Protein AF-0000000067925456 (afdb_homodimer)

Secondary structure (DSSP, 8-state):
------HHHHHHHHHHHHHHHHHHHTGGG---HHHHHHHHHHHH-TTEEHHHHHHHHT--HHHHHHHHHHHHHTTSEEEEE-SS-TTSEEEEE-GGGHHHHHHHHHHHHHHHHHHTTT--HHHHHHHHHHHHHHHHHHHHHHTS----------/------HHHHHHHHHHHHHHHHHHHHGGG---HHHHHHHHHHHH-TTEEHHHHHHHHT--HHHHHHHHHHHHHTTSEEEEE-SS-TTSEEEEE-GGGHHHHHHHHHHHHHHHHHHTTT--HHHHHHHHHHHHHHHHHHHHHHTS----------

Structure (mmCIF, N/CA/C/O backbone):
data_AF-0000000067925456-model_v1
#
loop_
_entity.id
_entity.type
_entity.pdbx_description
1 polymer 'Regulatory protein MarR'
#
loop_
_atom_site.group_PDB
_atom_site.id
_atom_site.type_symbol
_atom_site.label_atom_id
_atom_site.label_alt_id
_atom_site.label_comp_id
_atom_site.label_asym_id
_atom_site.label_entity_id
_atom_site.label_seq_id
_atom_site.pdbx_PDB_ins_code
_atom_site.Cartn_x
_atom_site.Cartn_y
_atom_site.Cartn_z
_atom_site.occupancy
_atom_site.B_iso_or_equiv
_atom_site.auth_seq_id
_atom_site.auth_comp_id
_atom_site.auth_asym_id
_atom_site.auth_atom_id
_atom_site.pdbx_PDB_model_num
ATOM 1 N N . MET A 1 1 ? -9.648 -15.016 -22.438 1 28.14 1 MET A N 1
ATOM 2 C CA . MET A 1 1 ? -10.227 -14.672 -21.156 1 28.14 1 MET A CA 1
ATOM 3 C C . MET A 1 1 ? -9.758 -13.297 -20.688 1 28.14 1 MET A C 1
ATOM 5 O O . MET A 1 1 ? -8.578 -13.109 -20.391 1 28.14 1 MET A O 1
ATOM 9 N N . SER A 1 2 ? -10.039 -12.258 -21.203 1 35.44 2 SER A N 1
ATOM 10 C CA . SER A 1 2 ? -9.727 -10.836 -21.172 1 35.44 2 SER A CA 1
ATOM 11 C C . SER A 1 2 ? -9.617 -10.32 -19.75 1 35.44 2 SER A C 1
ATOM 13 O O . SER A 1 2 ? -10.633 -10.109 -19.078 1 35.44 2 SER A O 1
ATOM 15 N N . THR A 1 3 ? -8.828 -10.836 -18.891 1 42.88 3 THR A N 1
ATOM 16 C CA . THR A 1 3 ? -8.844 -10.688 -17.438 1 42.88 3 THR A CA 1
ATOM 17 C C . THR A 1 3 ? -8.836 -9.219 -17.047 1 42.88 3 THR A C 1
ATOM 19 O O . THR A 1 3 ? -7.91 -8.477 -17.391 1 42.88 3 THR A O 1
ATOM 22 N N . SER A 1 4 ? -9.992 -8.578 -17.281 1 49.56 4 SER A N 1
ATOM 23 C CA . SER A 1 4 ? -10.25 -7.211 -16.859 1 49.56 4 SER A CA 1
ATOM 24 C C . SER A 1 4 ? -9.336 -6.809 -15.703 1 49.56 4 SER A C 1
ATOM 26 O O . SER A 1 4 ? -9.07 -7.609 -14.805 1 49.56 4 SER A O 1
ATOM 28 N N . PRO A 1 5 ? -8.594 -5.777 -16.047 1 59.31 5 PRO A N 1
ATOM 29 C CA . PRO A 1 5 ? -7.668 -5.406 -14.984 1 59.31 5 PRO A CA 1
ATOM 30 C C . PRO A 1 5 ? -8.312 -5.441 -13.602 1 59.31 5 PRO A C 1
ATOM 32 O O . PRO A 1 5 ? -9.5 -5.113 -13.461 1 59.31 5 PRO A O 1
ATOM 35 N N . ASN A 1 6 ? -7.719 -6.199 -12.766 1 84.88 6 ASN A N 1
ATOM 36 C CA . ASN A 1 6 ? -8.102 -6.391 -11.375 1 84.88 6 ASN A CA 1
ATOM 37 C C . ASN A 1 6 ? -7.969 -5.098 -10.57 1 84.88 6 ASN A C 1
ATOM 39 O O . ASN A 1 6 ? -6.867 -4.566 -10.414 1 84.88 6 ASN A O 1
ATOM 43 N N . ILE A 1 7 ? -9.164 -4.367 -10.422 1 92.81 7 ILE A N 1
ATOM 44 C CA . ILE A 1 7 ? -9.242 -3.084 -9.727 1 92.81 7 ILE A CA 1
ATOM 45 C C . ILE A 1 7 ? -8.305 -3.09 -8.523 1 92.81 7 ILE A C 1
ATOM 47 O O . ILE A 1 7 ? -7.609 -2.102 -8.266 1 92.81 7 ILE A O 1
ATOM 51 N N . SER A 1 8 ? -8.242 -4.219 -7.898 1 92.56 8 SER A N 1
ATOM 52 C CA . SER A 1 8 ? -7.418 -4.285 -6.695 1 92.56 8 SER A CA 1
ATOM 53 C C . SER A 1 8 ? -5.938 -4.152 -7.031 1 92.56 8 SER A C 1
ATOM 55 O O . SER A 1 8 ? -5.18 -3.527 -6.285 1 92.56 8 SER A O 1
ATOM 57 N N . PHE A 1 9 ? -5.531 -4.625 -8.188 1 90.5 9 PHE A N 1
ATOM 58 C CA . PHE A 1 9 ? -4.141 -4.508 -8.625 1 90.5 9 PHE A CA 1
ATOM 59 C C . PHE A 1 9 ? -3.803 -3.062 -8.969 1 90.5 9 PHE A C 1
ATOM 61 O O . PHE A 1 9 ? -2.764 -2.545 -8.555 1 90.5 9 PHE A O 1
ATOM 68 N N . VAL A 1 10 ? -4.68 -2.457 -9.711 1 94.62 10 VAL A N 1
ATOM 69 C CA . VAL A 1 10 ? -4.43 -1.076 -10.117 1 94.62 10 VAL A CA 1
ATOM 70 C C . VAL A 1 10 ? -4.449 -0.168 -8.891 1 94.62 10 VAL A C 1
ATOM 72 O O . VAL A 1 10 ? -3.652 0.769 -8.789 1 94.62 10 VAL A O 1
ATOM 75 N N . LEU A 1 11 ? -5.332 -0.426 -7.98 1 96.31 11 LEU A N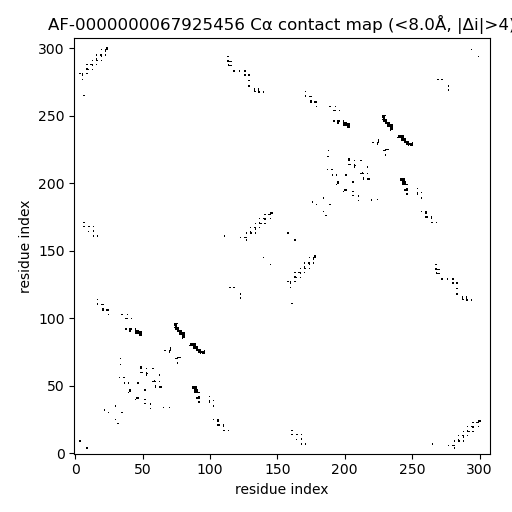 1
ATOM 76 C CA . LEU A 1 11 ? -5.414 0.329 -6.734 1 96.31 11 LEU A CA 1
ATOM 77 C C . LEU A 1 11 ? -4.109 0.231 -5.953 1 96.31 11 LEU A C 1
ATOM 79 O O . LEU A 1 11 ? -3.598 1.24 -5.461 1 96.31 11 LEU A O 1
ATOM 83 N N . HIS A 1 12 ? -3.523 -0.938 -5.891 1 94.12 12 HIS A N 1
ATOM 84 C CA . HIS A 1 12 ? -2.244 -1.138 -5.219 1 94.12 12 HIS A CA 1
ATOM 85 C C . HIS A 1 12 ? -1.123 -0.395 -5.938 1 94.12 12 HIS A C 1
ATOM 87 O O . HIS A 1 12 ? -0.261 0.209 -5.297 1 94.12 12 HIS A O 1
ATOM 93 N N . ASP A 1 13 ? -1.139 -0.46 -7.238 1 94.88 13 ASP A N 1
ATOM 94 C CA . ASP A 1 13 ? -0.137 0.254 -8.023 1 94.88 13 ASP A CA 1
ATOM 95 C C . ASP A 1 13 ? -0.208 1.758 -7.77 1 94.88 13 ASP A C 1
ATOM 97 O O . ASP A 1 13 ? 0.823 2.414 -7.605 1 94.88 13 ASP A O 1
ATOM 101 N N . VAL A 1 14 ? -1.444 2.27 -7.754 1 97.25 14 VAL A N 1
ATOM 102 C CA . VAL A 1 14 ? -1.647 3.701 -7.555 1 97.25 14 VAL A CA 1
ATOM 103 C C . VAL A 1 14 ? -1.173 4.102 -6.16 1 97.25 14 VAL A C 1
ATOM 105 O O . VAL A 1 14 ? -0.469 5.102 -6.004 1 97.25 14 VAL A O 1
ATOM 108 N N . ALA A 1 15 ? -1.506 3.318 -5.16 1 96.12 15 ALA A N 1
ATOM 109 C CA . ALA A 1 15 ? -1.05 3.602 -3.803 1 96.12 15 ALA A CA 1
ATOM 110 C C . ALA A 1 15 ? 0.474 3.604 -3.725 1 96.12 15 ALA A C 1
ATOM 112 O O . ALA A 1 15 ? 1.069 4.492 -3.113 1 96.12 15 ALA A O 1
ATOM 113 N N . ARG A 1 16 ? 1.121 2.654 -4.336 1 94.12 16 ARG A N 1
ATOM 114 C CA . ARG A 1 16 ? 2.576 2.545 -4.375 1 94.12 16 ARG A CA 1
ATOM 115 C C . ARG A 1 16 ? 3.197 3.748 -5.078 1 94.12 16 ARG A C 1
ATOM 117 O O . ARG A 1 16 ? 4.156 4.34 -4.578 1 94.12 16 ARG A O 1
ATOM 124 N N . LEU A 1 17 ? 2.65 4.113 -6.211 1 96.62 17 LEU A N 1
ATOM 125 C CA . LEU A 1 17 ? 3.207 5.195 -7.016 1 96.62 17 LEU A CA 1
ATOM 126 C C . LEU A 1 17 ? 3.021 6.539 -6.32 1 96.62 17 LEU A C 1
ATOM 128 O O . LEU A 1 17 ? 3.867 7.43 -6.445 1 96.62 17 LEU A O 1
ATOM 132 N N . LEU A 1 18 ? 1.865 6.715 -5.602 1 96.12 18 LEU A N 1
ATOM 133 C CA . LEU A 1 18 ? 1.676 7.914 -4.789 1 96.12 18 LEU A CA 1
ATOM 134 C C . LEU A 1 18 ? 2.773 8.031 -3.736 1 96.12 18 LEU A C 1
ATOM 136 O O . LEU A 1 18 ? 3.359 9.102 -3.564 1 96.12 18 LEU A O 1
ATOM 140 N N . ARG A 1 19 ? 3.098 6.977 -3.088 1 93.5 19 ARG A N 1
ATOM 141 C CA . ARG A 1 19 ? 4.152 6.969 -2.08 1 93.5 19 ARG A CA 1
ATOM 142 C C . ARG A 1 19 ? 5.512 7.254 -2.707 1 93.5 19 ARG A C 1
ATOM 144 O O . ARG A 1 19 ? 6.293 8.055 -2.18 1 93.5 19 ARG A O 1
ATOM 151 N N . LYS A 1 20 ? 5.754 6.613 -3.797 1 94.44 20 LYS A N 1
ATOM 152 C CA . LYS A 1 20 ? 7.023 6.809 -4.492 1 94.44 20 LYS A CA 1
ATOM 153 C C . LYS A 1 20 ? 7.227 8.273 -4.867 1 94.44 20 LYS A C 1
ATOM 155 O O . LYS A 1 20 ? 8.297 8.844 -4.625 1 94.44 20 LYS A O 1
ATOM 160 N N . ARG A 1 21 ? 6.211 8.844 -5.449 1 95.69 21 ARG A N 1
ATOM 161 C CA . ARG A 1 21 ? 6.32 10.227 -5.883 1 95.69 21 ARG A CA 1
ATOM 162 C C . ARG A 1 21 ? 6.48 11.164 -4.688 1 95.69 21 ARG A C 1
ATOM 164 O O . ARG A 1 21 ? 7.273 12.109 -4.734 1 95.69 21 ARG A O 1
ATOM 171 N N . PHE A 1 22 ? 5.758 10.922 -3.672 1 94 22 PHE A N 1
ATOM 172 C CA . PHE A 1 22 ? 5.906 11.68 -2.436 1 94 22 PHE A CA 1
ATOM 173 C C . PHE A 1 22 ? 7.332 11.586 -1.909 1 94 22 PHE A C 1
ATOM 175 O O . PHE A 1 22 ? 7.922 12.586 -1.507 1 94 22 PHE A O 1
ATOM 182 N N . GLU A 1 23 ? 7.855 10.445 -1.934 1 92.56 23 GLU A N 1
ATOM 183 C CA . GLU A 1 23 ? 9.219 10.227 -1.458 1 92.56 23 GLU A CA 1
ATOM 184 C C . GLU A 1 23 ? 10.227 10.984 -2.311 1 92.56 23 GLU A C 1
ATOM 186 O O . GLU A 1 23 ? 11.188 11.555 -1.786 1 92.56 23 GLU A O 1
ATOM 191 N N . GLN A 1 24 ? 10.008 10.953 -3.562 1 94.69 24 GLN A N 1
ATOM 192 C CA . GLN A 1 24 ? 10.883 11.711 -4.461 1 94.69 24 GLN A CA 1
ATOM 193 C C . GLN A 1 24 ? 10.891 13.188 -4.105 1 94.69 24 GLN A C 1
ATOM 195 O O . GLN A 1 24 ? 11.938 13.844 -4.156 1 94.69 24 GLN A O 1
ATOM 200 N N . ARG A 1 25 ? 9.742 13.688 -3.688 1 94 25 ARG A N 1
ATOM 201 C CA . ARG A 1 25 ? 9.617 15.102 -3.359 1 94 25 ARG A CA 1
ATOM 202 C C . ARG A 1 25 ? 10.195 15.398 -1.982 1 94 25 ARG A C 1
ATOM 204 O O . ARG A 1 25 ? 10.617 16.531 -1.71 1 94 25 ARG A O 1
ATOM 211 N N . SER A 1 26 ? 10.273 14.398 -1.169 1 94 26 SER A N 1
ATOM 212 C CA . SER A 1 26 ? 10.609 14.625 0.232 1 94 26 SER A CA 1
ATOM 213 C C . SER A 1 26 ? 12.031 14.18 0.539 1 94 26 SER A C 1
ATOM 215 O O . SER A 1 26 ? 12.438 14.125 1.703 1 94 26 SER A O 1
ATOM 217 N N . ARG A 1 27 ? 12.75 13.883 -0.479 1 91 27 ARG A N 1
ATOM 218 C CA . ARG A 1 27 ? 14.078 13.305 -0.317 1 91 27 ARG A CA 1
ATOM 219 C C . ARG A 1 27 ? 15 14.258 0.435 1 91 27 ARG A C 1
ATOM 221 O O . ARG A 1 27 ? 15.836 13.82 1.229 1 91 27 ARG A O 1
ATOM 228 N N . ALA A 1 28 ? 14.852 15.484 0.287 1 89.69 28 ALA A N 1
ATOM 229 C CA . ALA A 1 28 ? 15.75 16.5 0.834 1 89.69 28 ALA A CA 1
ATOM 230 C C . ALA A 1 28 ? 15.641 16.562 2.355 1 89.69 28 ALA A C 1
ATOM 232 O O . ALA A 1 28 ? 16.531 17.094 3.023 1 89.69 28 ALA A O 1
ATOM 233 N N . PHE A 1 29 ? 14.672 15.906 2.943 1 91.38 29 PHE A N 1
ATOM 234 C CA . PHE A 1 29 ? 14.422 16.094 4.367 1 91.38 29 PHE A CA 1
ATOM 235 C C . PHE A 1 29 ? 14.992 14.922 5.172 1 91.38 29 PHE A C 1
ATOM 237 O O . PHE A 1 29 ? 14.984 14.945 6.402 1 91.38 29 PHE A O 1
ATOM 244 N N . GLY A 1 30 ? 15.398 13.836 4.57 1 89.94 30 GLY A N 1
ATOM 245 C CA . GLY A 1 30 ? 16.203 12.797 5.188 1 89.94 30 GLY A CA 1
ATOM 246 C C . GLY A 1 30 ? 15.383 11.836 6.031 1 89.94 30 GLY A C 1
ATOM 247 O O . GLY A 1 30 ? 15.945 11 6.746 1 89.94 30 GLY A O 1
ATOM 248 N N . LEU A 1 31 ? 14.07 11.961 6.098 1 93.06 31 LEU A N 1
ATOM 249 C CA . LEU A 1 31 ? 13.227 11.031 6.832 1 93.06 31 LEU A CA 1
ATOM 250 C C . LEU A 1 31 ? 12.93 9.789 5.992 1 93.06 31 LEU A C 1
ATOM 252 O O . LEU A 1 31 ? 12.742 9.891 4.777 1 93.06 31 LEU A O 1
ATOM 256 N N . THR A 1 32 ? 12.875 8.672 6.625 1 90.75 32 THR A N 1
ATOM 257 C CA . THR A 1 32 ? 12.523 7.426 5.953 1 90.75 32 THR A CA 1
ATOM 258 C C . THR A 1 32 ? 11.023 7.375 5.664 1 90.75 32 THR A C 1
ATOM 260 O O . THR A 1 32 ? 10.258 8.188 6.18 1 90.75 32 THR A O 1
ATOM 263 N N . ARG A 1 33 ? 10.664 6.418 4.848 1 90.38 33 ARG A N 1
ATOM 264 C CA . ARG A 1 33 ? 9.25 6.199 4.559 1 90.38 33 ARG A CA 1
ATOM 265 C C . ARG A 1 33 ? 8.461 5.953 5.836 1 90.38 33 ARG A C 1
ATOM 267 O O . ARG A 1 33 ? 7.387 6.523 6.031 1 90.38 33 ARG A O 1
ATOM 274 N N . ALA A 1 34 ? 8.992 5.121 6.664 1 92.75 34 ALA A N 1
ATOM 275 C CA . ALA A 1 34 ? 8.305 4.773 7.902 1 92.75 34 ALA A CA 1
ATOM 276 C C . ALA A 1 34 ? 8.148 5.992 8.805 1 92.75 34 ALA A C 1
ATOM 278 O O . ALA A 1 34 ? 7.117 6.156 9.461 1 92.75 34 ALA A O 1
ATOM 279 N N . GLN A 1 35 ? 9.133 6.832 8.82 1 94.38 35 GLN A N 1
ATOM 280 C CA . GLN A 1 35 ? 9.055 8.047 9.625 1 94.38 35 GLN A CA 1
ATOM 281 C C . GLN A 1 35 ? 7.98 8.992 9.102 1 94.38 35 GLN A C 1
ATOM 283 O O . GLN A 1 35 ? 7.215 9.562 9.875 1 94.38 35 GLN A O 1
ATOM 288 N N . TRP A 1 36 ? 7.945 9.109 7.824 1 94.31 36 TRP A N 1
ATOM 289 C CA . TRP A 1 36 ? 6.895 9.914 7.215 1 94.31 36 TRP A CA 1
ATOM 290 C C . TRP A 1 36 ? 5.516 9.336 7.516 1 94.31 36 TRP A C 1
ATOM 292 O O . TRP A 1 36 ? 4.559 10.07 7.758 1 94.31 36 TRP A O 1
ATOM 302 N N . GLN A 1 37 ? 5.406 8.055 7.488 1 94.19 37 GLN A N 1
ATOM 303 C CA . GLN A 1 37 ? 4.137 7.406 7.793 1 94.19 37 GLN A CA 1
ATOM 304 C C . GLN A 1 37 ? 3.705 7.688 9.227 1 94.19 37 GLN A C 1
ATOM 306 O O . GLN A 1 37 ? 2.539 7.992 9.484 1 94.19 37 GLN A O 1
ATOM 311 N N . VAL A 1 38 ? 4.609 7.617 10.133 1 95.69 38 VAL A N 1
ATOM 312 C CA . VAL A 1 38 ? 4.312 7.914 11.531 1 95.69 38 VAL A CA 1
ATOM 313 C C . VAL A 1 38 ? 3.785 9.344 11.656 1 95.69 38 VAL A C 1
ATOM 315 O O . VAL A 1 38 ? 2.74 9.57 12.266 1 95.69 38 VAL A O 1
ATOM 318 N N . LEU A 1 39 ? 4.488 10.289 11.055 1 95.44 39 LEU A N 1
ATOM 319 C CA . LEU A 1 39 ? 4.078 11.688 11.109 1 95.44 39 LEU A CA 1
ATOM 320 C C . LEU A 1 39 ? 2.699 11.875 10.492 1 95.44 39 LEU A C 1
ATOM 322 O O . LEU A 1 39 ? 1.874 12.633 11.016 1 95.44 39 LEU A O 1
ATOM 326 N N . SER A 1 40 ? 2.516 11.18 9.438 1 93.88 40 SER A N 1
ATOM 327 C CA . SER A 1 40 ? 1.243 11.289 8.734 1 93.88 40 SER A CA 1
ATOM 328 C C . SER A 1 40 ? 0.087 10.805 9.602 1 93.88 40 SER A C 1
ATOM 330 O O . SER A 1 40 ? -0.931 11.492 9.727 1 93.88 40 SER A O 1
ATOM 332 N N . TYR A 1 41 ? 0.255 9.695 10.211 1 93.81 41 TYR A N 1
ATOM 333 C CA . TYR A 1 41 ? -0.804 9.148 11.047 1 93.81 41 TYR A CA 1
ATOM 334 C C . TYR A 1 41 ? -1.013 10 12.297 1 93.81 41 TYR A C 1
ATOM 336 O O . TYR A 1 41 ? -2.15 10.305 12.664 1 93.81 41 TYR A O 1
ATOM 344 N N . LEU A 1 42 ? 0.029 10.484 12.875 1 95 42 LEU A N 1
ATOM 345 C CA . LEU A 1 42 ? -0.08 11.281 14.094 1 95 42 LEU A CA 1
ATOM 346 C C . LEU A 1 42 ? -0.688 12.648 13.797 1 95 42 LEU A C 1
ATOM 348 O O . LEU A 1 42 ? -1.378 13.219 14.641 1 95 42 LEU A O 1
ATOM 352 N N . SER A 1 43 ? -0.37 13.164 12.617 1 93.56 43 SER A N 1
ATOM 353 C CA . SER A 1 43 ? -0.921 14.461 12.242 1 93.56 43 SER A CA 1
ATOM 354 C C . SER A 1 43 ? -2.441 14.414 12.148 1 93.56 43 SER A C 1
ATOM 356 O O . SER A 1 43 ? -3.113 15.438 12.266 1 93.56 43 SER A O 1
ATOM 358 N N . ARG A 1 44 ? -2.998 13.25 11.969 1 88.94 44 A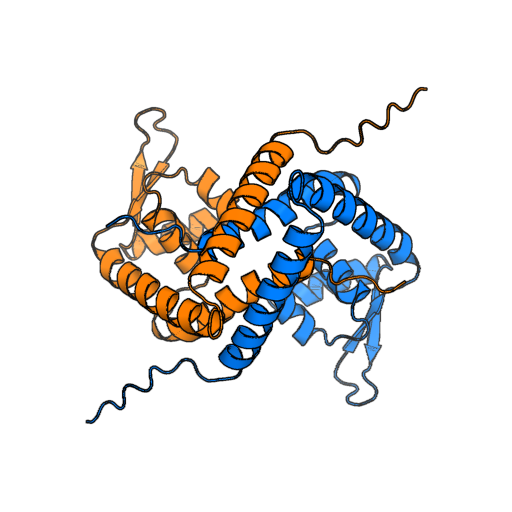RG A N 1
ATOM 359 C CA . ARG A 1 44 ? -4.441 13.07 11.82 1 88.94 44 ARG A CA 1
ATOM 360 C C . ARG A 1 44 ? -5.07 12.602 13.12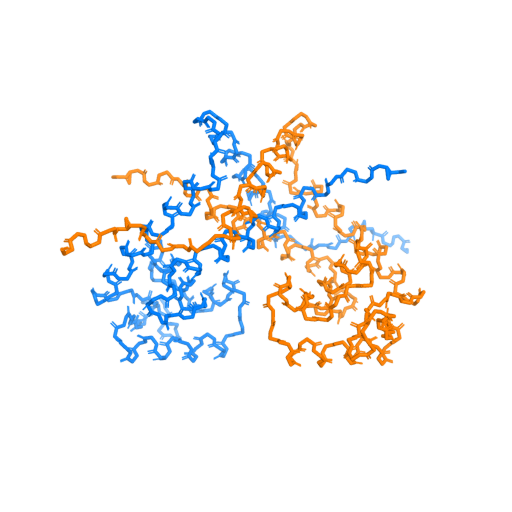5 1 88.94 44 ARG A C 1
ATOM 362 O O . ARG A 1 44 ? -6.238 12.891 13.398 1 88.94 44 ARG A O 1
ATOM 369 N N . GLN A 1 45 ? -4.285 11.812 13.812 1 90.25 45 GLN A N 1
ATOM 370 C CA . GLN A 1 45 ? -4.809 11.242 15.047 1 90.25 45 GLN A CA 1
ATOM 371 C C . GLN A 1 45 ? -3.715 11.133 16.109 1 90.25 45 GLN A C 1
ATOM 373 O O . GLN A 1 45 ? -3.057 10.102 16.234 1 90.25 45 GLN A O 1
ATOM 378 N N . GLU A 1 46 ? -3.666 12.156 16.969 1 92.5 46 GLU A N 1
ATOM 379 C CA . GLU A 1 46 ? -2.732 12.102 18.094 1 92.5 46 GLU A CA 1
ATOM 380 C C . GLU A 1 46 ? -3.281 11.227 19.219 1 92.5 46 GLU A C 1
ATOM 382 O O . GLU A 1 46 ? -4.492 10.992 19.297 1 92.5 46 GLU A O 1
ATOM 387 N N . GLY A 1 47 ? -2.35 10.766 20 1 94.62 47 GLY A N 1
ATOM 388 C CA . GLY A 1 47 ? -2.762 9.945 21.125 1 94.62 47 GLY A CA 1
ATOM 389 C C . GLY A 1 47 ? -3.07 8.508 20.734 1 94.62 47 GLY A C 1
ATOM 390 O O . GLY A 1 47 ? -3.791 7.809 21.453 1 94.62 47 GLY A O 1
ATOM 391 N N . ILE A 1 48 ? -2.594 8.102 19.656 1 94.06 48 ILE A N 1
ATOM 392 C CA . ILE A 1 48 ? -2.785 6.723 19.203 1 94.06 48 ILE A CA 1
ATOM 393 C C . ILE A 1 48 ? -1.881 5.789 20 1 94.06 48 ILE A C 1
ATOM 395 O O . ILE A 1 48 ? -0.741 6.137 20.312 1 94.06 48 ILE A O 1
ATOM 399 N N . HIS A 1 49 ? -2.398 4.555 20.203 1 93.94 49 HIS A N 1
ATOM 400 C CA . HIS A 1 49 ? -1.592 3.518 20.844 1 93.94 49 HIS A CA 1
ATOM 401 C C . HIS A 1 49 ? -0.479 3.039 19.922 1 93.94 49 HIS A C 1
ATOM 403 O O . HIS A 1 49 ? -0.699 2.855 18.719 1 93.94 49 HIS A O 1
ATOM 409 N N . GLN A 1 50 ? 0.67 2.822 20.578 1 92.12 50 GLN A N 1
ATOM 410 C CA . GLN A 1 50 ? 1.814 2.363 19.797 1 92.12 50 GLN A CA 1
ATOM 411 C C . GLN A 1 50 ? 1.48 1.09 19.031 1 92.12 50 GLN A C 1
ATOM 413 O O . GLN A 1 50 ? 1.843 0.952 17.859 1 92.12 50 GLN A O 1
ATOM 418 N N . ASN A 1 51 ? 0.755 0.217 19.656 1 91.44 51 ASN A N 1
ATOM 419 C CA . ASN A 1 51 ? 0.415 -1.047 19.016 1 91.44 51 ASN A CA 1
ATOM 420 C C . ASN A 1 51 ? -0.516 -0.837 17.828 1 91.44 51 ASN A C 1
ATOM 422 O O . ASN A 1 51 ? -0.351 -1.474 16.781 1 91.44 51 ASN A O 1
ATOM 426 N N . LYS A 1 52 ? -1.438 -0.051 17.984 1 93 52 LYS A N 1
ATOM 427 C CA . LYS A 1 52 ? -2.354 0.269 16.891 1 93 52 LYS A CA 1
ATOM 428 C C . LYS A 1 52 ? -1.619 0.939 15.742 1 93 52 LYS A C 1
ATOM 430 O O . LYS A 1 52 ? -1.907 0.665 14.57 1 93 52 LYS A O 1
ATOM 435 N N . LEU A 1 53 ? -0.671 1.778 16.078 1 94.56 53 LEU A N 1
ATOM 436 C CA . LEU A 1 53 ? 0.126 2.457 15.062 1 94.56 53 LEU A CA 1
ATOM 437 C C . LEU A 1 53 ? 0.952 1.457 14.258 1 94.56 53 LEU A C 1
ATOM 439 O O . LEU A 1 53 ? 1.055 1.571 13.039 1 94.56 53 LEU A O 1
ATOM 443 N N . ALA A 1 54 ? 1.509 0.456 14.898 1 93.94 54 ALA A N 1
ATOM 444 C CA . ALA A 1 54 ? 2.277 -0.585 14.219 1 93.94 54 ALA A CA 1
ATOM 445 C C . ALA A 1 54 ? 1.421 -1.319 13.195 1 93.94 54 ALA A C 1
ATOM 447 O O . ALA A 1 54 ? 1.862 -1.565 12.07 1 93.94 54 ALA A O 1
ATOM 448 N N . ASP A 1 55 ? 0.157 -1.572 13.547 1 89.75 55 ASP A N 1
ATOM 449 C CA . ASP A 1 55 ? -0.784 -2.244 12.656 1 89.75 55 ASP A CA 1
ATOM 450 C C . ASP A 1 55 ? -1.113 -1.372 11.445 1 89.75 55 ASP A C 1
ATOM 452 O O . ASP A 1 55 ? -1.162 -1.862 10.312 1 89.75 55 ASP A O 1
ATOM 456 N N . LEU A 1 56 ? -1.261 -0.158 11.68 1 91 56 LEU A N 1
ATOM 457 C CA . LEU A 1 56 ? -1.681 0.774 10.633 1 91 56 LEU A CA 1
ATOM 458 C C . LEU A 1 56 ? -0.565 0.992 9.617 1 91 56 LEU A C 1
ATOM 460 O O . LEU A 1 56 ? -0.827 1.116 8.422 1 91 56 LEU A O 1
ATOM 464 N N . ILE A 1 57 ? 0.659 0.993 10.102 1 91.25 57 ILE A N 1
ATOM 465 C CA . ILE A 1 57 ? 1.746 1.27 9.172 1 91.25 57 ILE A CA 1
ATOM 466 C C . ILE A 1 57 ? 2.395 -0.041 8.734 1 91.25 57 ILE A C 1
ATOM 468 O O . ILE A 1 57 ? 3.381 -0.035 7.992 1 91.25 57 ILE A O 1
ATOM 472 N N . GLU A 1 58 ? 1.845 -1.162 9.195 1 87.94 58 GLU A N 1
ATOM 473 C CA . GLU A 1 58 ? 2.178 -2.518 8.766 1 87.94 58 GLU A CA 1
ATOM 474 C C . GLU A 1 58 ? 3.658 -2.816 8.977 1 87.94 58 GLU A C 1
ATOM 476 O O . GLU A 1 58 ? 4.34 -3.283 8.07 1 87.94 58 GLU A O 1
ATOM 481 N N . ILE A 1 59 ? 4.152 -2.623 10.219 1 88.69 59 ILE A N 1
ATOM 482 C CA . ILE A 1 59 ? 5.504 -3.002 10.617 1 88.69 59 ILE A CA 1
ATOM 483 C C . ILE A 1 59 ? 5.465 -3.725 11.961 1 88.69 59 ILE A C 1
ATOM 485 O O . ILE A 1 59 ? 4.461 -3.668 12.672 1 88.69 59 ILE A O 1
ATOM 489 N N . MET A 1 60 ? 6.5 -4.465 12.266 1 89.69 60 MET A N 1
ATOM 490 C CA . MET A 1 60 ? 6.578 -5.191 13.531 1 89.69 60 MET A CA 1
ATOM 491 C C . MET A 1 60 ? 6.668 -4.223 14.703 1 89.69 60 MET 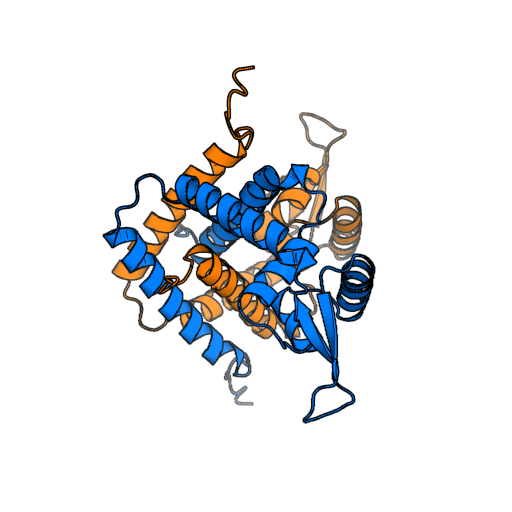A C 1
ATOM 493 O O . MET A 1 60 ? 7.352 -3.199 14.617 1 89.69 60 MET A O 1
ATOM 497 N N . PRO A 1 61 ? 6.062 -4.555 15.844 1 93.5 61 PRO A N 1
ATOM 498 C CA . PRO A 1 61 ? 6.066 -3.67 17.016 1 93.5 61 PRO A CA 1
ATOM 499 C C . PRO A 1 61 ? 7.477 -3.303 17.469 1 93.5 61 PRO A C 1
ATOM 501 O O . PRO A 1 61 ? 7.742 -2.145 17.797 1 93.5 61 PRO A O 1
ATOM 504 N N . ILE A 1 62 ? 8.352 -4.23 17.391 1 94.12 62 ILE A N 1
ATOM 505 C CA . ILE A 1 62 ? 9.711 -3.986 17.859 1 94.12 62 ILE A CA 1
ATOM 506 C C . ILE A 1 62 ? 10.391 -2.965 16.953 1 94.12 62 ILE A C 1
ATOM 508 O O . ILE A 1 62 ? 11.141 -2.105 17.422 1 94.12 62 ILE A O 1
ATOM 512 N N . THR A 1 63 ? 10.133 -3.076 15.68 1 93.12 63 THR A N 1
ATOM 513 C CA . THR A 1 63 ? 10.68 -2.143 14.703 1 93.12 63 THR A CA 1
ATOM 514 C C . THR A 1 63 ? 10.102 -0.744 14.914 1 93.12 63 THR A C 1
ATOM 516 O O . THR A 1 63 ? 10.836 0.248 14.859 1 93.12 63 THR A O 1
ATOM 519 N N . LEU A 1 64 ? 8.828 -0.718 15.148 1 95.62 64 LEU A N 1
ATOM 520 C CA . LEU A 1 64 ? 8.188 0.569 15.406 1 95.62 64 LEU A CA 1
ATOM 521 C C . LEU A 1 64 ? 8.758 1.221 16.656 1 95.62 64 LEU A C 1
ATOM 523 O O . LEU A 1 64 ? 8.992 2.432 16.688 1 95.62 64 LEU A O 1
ATOM 527 N N . ALA A 1 65 ? 8.93 0.442 17.672 1 96.12 65 ALA A N 1
ATOM 528 C CA . ALA A 1 65 ? 9.461 0.974 18.922 1 96.12 65 ALA A CA 1
ATOM 529 C C . ALA A 1 65 ? 10.805 1.66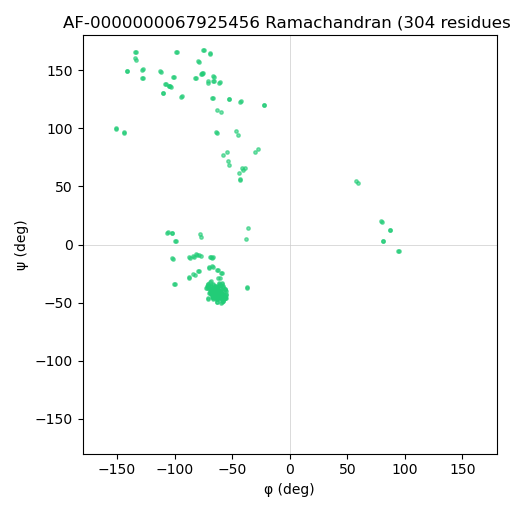4 18.703 1 96.12 65 ALA A C 1
ATOM 531 O O . ALA A 1 65 ? 11.031 2.773 19.188 1 96.12 65 ALA A O 1
ATOM 532 N N . ARG A 1 66 ? 11.648 1.021 17.953 1 96.56 66 ARG A N 1
ATOM 533 C CA . ARG A 1 66 ? 12.953 1.591 17.641 1 96.56 66 ARG A CA 1
ATOM 534 C C . ARG A 1 66 ? 12.82 2.879 16.844 1 96.56 66 ARG A C 1
ATOM 536 O O . ARG A 1 66 ? 13.547 3.844 17.078 1 96.56 66 ARG A O 1
ATOM 543 N N . LEU A 1 67 ? 11.938 2.848 15.969 1 96.81 67 LEU A N 1
ATOM 544 C CA . LEU A 1 67 ? 11.664 4.02 15.148 1 96.81 67 LEU A CA 1
ATOM 545 C C . LEU A 1 67 ? 11.172 5.18 16 1 96.81 67 LEU A C 1
ATOM 547 O O . LEU A 1 67 ? 11.633 6.312 15.852 1 96.81 67 LEU A O 1
ATOM 551 N N . LEU A 1 68 ? 10.289 4.887 16.875 1 97.44 68 LEU A N 1
ATOM 552 C CA . LEU A 1 68 ? 9.742 5.906 17.766 1 97.44 68 LEU A CA 1
ATOM 553 C C . LEU A 1 68 ? 10.805 6.43 18.719 1 97.44 68 LEU A C 1
ATOM 555 O O . LEU A 1 68 ? 10.828 7.617 19.031 1 97.44 68 LEU A O 1
ATOM 559 N N . ASP A 1 69 ? 11.656 5.527 19.172 1 97.81 69 ASP A N 1
ATOM 560 C CA . ASP A 1 69 ? 12.773 5.949 20 1 97.81 69 ASP A CA 1
ATOM 561 C C . ASP A 1 69 ? 13.617 7.012 19.297 1 97.81 69 ASP A C 1
ATOM 563 O O . ASP A 1 69 ? 13.938 8.047 19.891 1 97.81 69 ASP A O 1
ATOM 567 N N . LYS A 1 70 ? 13.898 6.758 18.094 1 97.5 70 LYS A N 1
ATOM 568 C CA . LYS A 1 70 ? 14.711 7.684 17.312 1 97.5 70 LYS A CA 1
ATOM 569 C C . LYS A 1 70 ? 13.992 9.016 17.109 1 97.5 70 LYS A C 1
ATOM 571 O O . LYS A 1 70 ? 14.594 10.078 17.234 1 97.5 70 LYS A O 1
ATOM 576 N N . MET A 1 71 ? 12.727 8.969 16.844 1 97.44 71 MET A N 1
ATOM 577 C CA . MET A 1 71 ? 11.945 10.172 16.594 1 97.44 71 MET A CA 1
ATOM 578 C C . MET A 1 71 ? 11.75 10.977 17.875 1 97.44 71 MET A C 1
ATOM 580 O O . MET A 1 71 ? 11.695 12.211 17.828 1 97.44 71 MET A O 1
ATOM 584 N N . GLU A 1 72 ? 11.609 10.281 18.938 1 97.81 72 GLU A N 1
ATOM 585 C CA . GLU A 1 72 ? 11.516 10.938 20.234 1 97.81 72 GLU A CA 1
ATOM 586 C C . GLU A 1 72 ? 12.836 11.617 20.609 1 97.81 72 GLU A C 1
ATOM 588 O O . GLU A 1 72 ? 12.844 12.758 21.078 1 97.81 72 GLU A O 1
ATOM 593 N N . ALA A 1 73 ? 13.906 10.898 20.406 1 97.62 73 ALA A N 1
ATOM 594 C CA . ALA A 1 73 ? 15.234 11.461 20.656 1 97.62 73 ALA A CA 1
ATOM 595 C C . ALA A 1 73 ? 15.469 12.703 19.797 1 97.62 73 ALA A C 1
ATOM 597 O O . ALA A 1 73 ? 16.125 13.656 20.234 1 97.62 73 ALA A O 1
ATOM 598 N N . GLY A 1 74 ? 14.906 12.703 18.625 1 96.12 74 GLY A N 1
ATOM 599 C CA . GLY A 1 74 ? 15.016 13.836 17.734 1 96.12 74 GLY A CA 1
ATOM 600 C C . GLY A 1 74 ? 14.078 14.977 18.094 1 96.12 74 GLY A C 1
ATOM 601 O O . GLY A 1 74 ? 14.156 16.062 17.5 1 96.12 74 GLY A O 1
ATOM 602 N N . GLY A 1 75 ? 13.188 14.688 19.031 1 97.25 75 GLY A N 1
ATOM 603 C CA . GLY A 1 75 ? 12.305 15.719 19.547 1 97.25 75 GLY A CA 1
ATOM 604 C C . GLY A 1 75 ? 11.039 15.891 18.734 1 97.25 75 GLY A C 1
ATOM 605 O O . GLY A 1 75 ? 10.328 16.891 18.875 1 97.25 75 GLY A O 1
ATOM 606 N N . PHE A 1 76 ? 10.688 15 17.828 1 97.25 76 PHE A N 1
ATOM 607 C CA . PHE A 1 76 ? 9.547 15.141 16.938 1 97.25 76 PHE A CA 1
ATOM 608 C C . PHE A 1 76 ? 8.273 14.609 17.578 1 97.25 76 PHE A C 1
ATOM 610 O O . PHE A 1 76 ? 7.172 15.039 17.25 1 97.25 76 PHE A O 1
ATOM 617 N N . ILE A 1 77 ? 8.453 13.641 18.484 1 98.12 77 ILE A N 1
ATOM 618 C CA . ILE A 1 77 ? 7.293 13.047 19.141 1 98.12 77 ILE A CA 1
ATOM 619 C C . ILE A 1 77 ? 7.555 12.93 20.641 1 98.12 77 ILE A C 1
ATOM 621 O O . ILE A 1 77 ? 8.688 13.094 21.094 1 98.12 77 ILE A O 1
ATOM 625 N N . GLU A 1 78 ? 6.543 12.703 21.375 1 97.88 78 GLU A N 1
ATOM 626 C CA . GLU A 1 78 ? 6.613 12.391 22.797 1 97.88 78 GLU A CA 1
ATOM 627 C C . GLU A 1 78 ? 5.594 11.328 23.188 1 97.88 78 GLU A C 1
ATOM 629 O O . GLU A 1 78 ? 4.547 11.195 22.547 1 97.88 78 GLU A O 1
ATOM 634 N N . ARG A 1 79 ? 5.988 10.562 24.188 1 96.5 79 ARG A N 1
ATOM 635 C CA . ARG A 1 79 ? 5.094 9.531 24.719 1 96.5 79 ARG A CA 1
ATOM 636 C C . ARG A 1 79 ? 4.496 9.969 26.062 1 96.5 79 ARG A C 1
ATOM 638 O O . ARG A 1 79 ? 5.184 10.562 26.891 1 96.5 79 ARG A O 1
ATOM 645 N N . ARG A 1 80 ? 3.223 9.703 26.156 1 96 80 ARG A N 1
ATOM 646 C CA . ARG A 1 80 ? 2.52 9.953 27.406 1 96 80 ARG A CA 1
ATOM 647 C C . ARG A 1 80 ? 1.756 8.711 27.859 1 96 80 ARG A C 1
ATOM 649 O O . ARG A 1 80 ? 1.193 7.984 27.031 1 96 80 ARG A O 1
ATOM 656 N N . PRO A 1 81 ? 1.721 8.477 29.203 1 93.62 81 PRO A N 1
ATOM 657 C CA . PRO A 1 81 ? 0.932 7.332 29.672 1 93.62 81 PRO A CA 1
ATOM 658 C C . PRO A 1 81 ? -0.565 7.512 29.422 1 93.62 81 PRO A C 1
ATOM 660 O O . PRO A 1 81 ? -1.088 8.617 29.562 1 93.62 81 PRO A O 1
ATOM 663 N N . ASP A 1 82 ? -1.223 6.457 29.031 1 92.5 82 ASP A N 1
ATOM 664 C CA . ASP A 1 82 ? -2.678 6.469 28.906 1 92.5 82 ASP A CA 1
ATOM 665 C C . ASP A 1 82 ? -3.338 6.609 30.281 1 92.5 82 ASP A C 1
ATOM 667 O O . ASP A 1 82 ? -3.072 5.812 31.188 1 92.5 82 ASP A O 1
ATOM 671 N N . PRO A 1 83 ? -4.145 7.555 30.375 1 92.5 83 PRO A N 1
ATOM 672 C CA . PRO A 1 83 ? -4.812 7.723 31.656 1 92.5 83 PRO A CA 1
ATOM 673 C C . PRO A 1 83 ? -5.66 6.516 32.062 1 92.5 83 PRO A C 1
ATOM 675 O O . PRO A 1 83 ? -5.855 6.25 33.25 1 92.5 83 PRO A O 1
ATOM 678 N N . ALA A 1 84 ? -6.137 5.828 31.062 1 92.81 84 ALA A N 1
ATOM 679 C CA . ALA A 1 84 ? -7 4.672 31.312 1 92.81 84 ALA A CA 1
ATOM 680 C C . ALA A 1 84 ? -6.172 3.424 31.594 1 92.81 84 ALA A C 1
ATOM 682 O O . ALA A 1 84 ? -6.664 2.469 32.219 1 92.81 84 ALA A O 1
ATOM 683 N N . ASP A 1 85 ? -5.051 3.328 31.172 1 90.94 85 ASP A N 1
ATOM 684 C CA . ASP A 1 85 ? -4.145 2.201 31.344 1 90.94 85 ASP A CA 1
ATOM 685 C C . ASP A 1 85 ? -2.688 2.656 31.328 1 90.94 85 ASP A C 1
ATOM 687 O O . ASP A 1 85 ? -2.096 2.797 30.25 1 90.94 85 ASP A O 1
ATOM 691 N N . ARG A 1 86 ? -2.018 2.816 32.375 1 87.81 86 ARG A N 1
ATOM 692 C CA . ARG A 1 86 ? -0.69 3.41 32.5 1 87.81 86 ARG A CA 1
ATOM 693 C C . ARG A 1 86 ? 0.367 2.531 31.844 1 87.81 86 ARG A C 1
ATOM 695 O O . ARG A 1 86 ? 1.489 2.979 31.609 1 87.81 86 ARG A O 1
ATOM 702 N N . ARG A 1 87 ? 0.041 1.368 31.5 1 87.75 87 ARG A N 1
ATOM 703 C CA . ARG A 1 87 ? 0.985 0.463 30.859 1 87.75 87 ARG A CA 1
ATOM 704 C C . ARG A 1 87 ? 1.059 0.728 29.359 1 87.75 87 ARG A C 1
ATOM 706 O O . ARG A 1 87 ? 1.941 0.208 28.672 1 87.75 87 ARG A O 1
ATOM 713 N N . VAL A 1 88 ? 0.11 1.532 28.969 1 90.88 88 VAL A N 1
ATOM 714 C CA . VAL A 1 8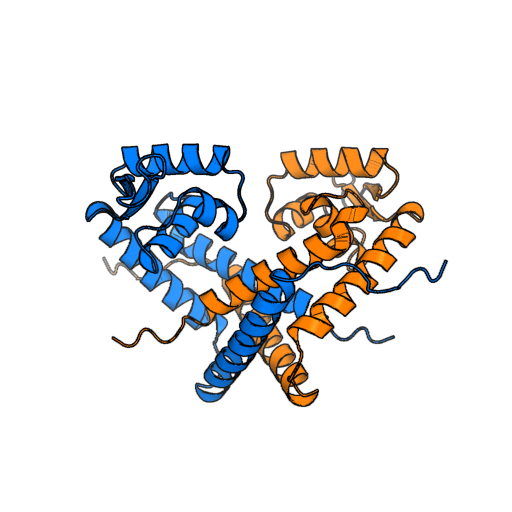8 ? 0.043 1.804 27.531 1 90.88 88 VAL A CA 1
ATOM 715 C C . VAL A 1 88 ? 0.516 3.229 27.266 1 90.88 88 VAL A C 1
ATOM 717 O O . VAL A 1 88 ? 0.156 4.16 27.984 1 90.88 88 VAL A O 1
ATOM 720 N N . TRP A 1 89 ? 1.263 3.359 26.25 1 92.44 89 TRP A N 1
ATOM 721 C CA . TRP A 1 89 ? 1.779 4.676 25.891 1 92.44 89 TRP A CA 1
ATOM 722 C C . TRP A 1 89 ? 1.016 5.25 24.703 1 92.44 89 TRP A C 1
ATOM 724 O O . TRP A 1 89 ? 0.735 4.539 23.734 1 92.44 89 TRP A O 1
ATOM 734 N N . LEU A 1 90 ? 0.711 6.559 24.859 1 96.31 90 LEU A N 1
ATOM 735 C CA . LEU A 1 90 ? 0.131 7.348 23.766 1 96.31 90 LEU A CA 1
ATOM 736 C C . LEU A 1 90 ? 1.191 8.211 23.094 1 96.31 90 LEU A C 1
ATOM 738 O O . LEU A 1 90 ? 2.076 8.75 23.766 1 96.31 90 LEU A O 1
ATOM 742 N N . ILE A 1 91 ? 1.082 8.383 21.797 1 97.69 91 ILE A N 1
ATOM 743 C CA . ILE A 1 91 ? 2.111 9.102 21.047 1 97.69 91 ILE A CA 1
ATOM 744 C C . ILE A 1 91 ? 1.562 10.438 20.578 1 97.69 91 ILE A C 1
ATOM 746 O O . ILE A 1 91 ? 0.486 10.5 19.969 1 97.69 91 ILE A O 1
ATOM 750 N N . TYR A 1 92 ? 2.322 11.477 20.828 1 97.81 92 TYR A N 1
ATOM 751 C CA . TYR A 1 92 ? 1.93 12.828 20.438 1 97.81 92 TYR A CA 1
ATOM 752 C C . TYR A 1 92 ? 3.041 13.516 19.656 1 97.81 92 TYR A C 1
ATOM 754 O O . TYR A 1 92 ? 4.223 13.242 19.875 1 97.81 92 TYR A O 1
ATOM 762 N N . LEU A 1 93 ? 2.6 14.43 18.75 1 97.69 93 LEU A N 1
ATOM 763 C CA . LEU A 1 93 ? 3.562 15.289 18.078 1 97.69 93 LEU A CA 1
ATOM 764 C C . LEU A 1 93 ? 4.043 16.391 19 1 97.69 93 LEU A C 1
ATOM 766 O O . LEU A 1 93 ? 3.281 16.891 19.844 1 97.69 93 LEU A O 1
ATOM 770 N N . THR A 1 94 ? 5.309 16.781 18.828 1 97.69 94 THR A N 1
ATOM 771 C CA . THR A 1 94 ? 5.809 17.984 19.469 1 97.69 94 THR A CA 1
ATOM 772 C C . THR A 1 94 ? 5.789 19.172 18.5 1 97.69 94 THR A C 1
ATOM 774 O O . THR A 1 94 ? 5.664 18.984 17.297 1 97.69 94 THR A O 1
ATOM 777 N N . PRO A 1 95 ? 5.945 20.391 19.031 1 97.25 95 PRO A N 1
ATOM 778 C CA . PRO A 1 95 ? 5.996 21.547 18.156 1 97.25 95 PRO A CA 1
ATOM 779 C C . PRO A 1 95 ? 7.141 21.484 17.141 1 97.25 95 PRO A C 1
ATOM 781 O O . PRO A 1 95 ? 7.039 22.047 16.047 1 97.25 95 PRO A O 1
ATOM 784 N N . LYS A 1 96 ? 8.125 20.766 17.469 1 96.75 96 LYS A N 1
ATOM 785 C CA . LYS A 1 96 ? 9.289 20.641 16.594 1 96.75 96 LYS A CA 1
ATOM 786 C C . LYS A 1 96 ? 8.922 19.906 15.312 1 96.75 96 LYS A C 1
ATOM 788 O O . LYS A 1 96 ? 9.602 20.062 14.289 1 96.75 96 LYS A O 1
ATOM 793 N N . ALA A 1 97 ? 7.824 19.172 15.328 1 97.12 97 ALA A N 1
ATOM 794 C CA . ALA A 1 97 ? 7.422 18.391 14.164 1 97.12 97 ALA A CA 1
ATOM 795 C C . ALA A 1 97 ? 6.598 19.219 13.188 1 97.12 97 ALA A C 1
ATOM 797 O O . ALA A 1 97 ? 6.379 18.812 12.047 1 97.12 97 ALA A O 1
ATOM 798 N N . HIS A 1 98 ? 6.172 20.375 13.586 1 95.81 98 HIS A N 1
ATOM 799 C CA . HIS A 1 98 ? 5.184 21.141 12.828 1 95.81 98 HIS A CA 1
ATOM 800 C C . HIS A 1 98 ? 5.73 21.547 11.461 1 95.81 98 HIS A C 1
ATOM 802 O O . HIS A 1 98 ? 5.039 21.406 10.445 1 95.81 98 HIS A O 1
ATOM 808 N N . PRO A 1 99 ? 7 22 11.391 1 95.75 99 PRO A N 1
ATOM 809 C CA . PRO A 1 99 ? 7.539 22.328 10.07 1 95.75 99 PRO A CA 1
ATOM 810 C C . PRO A 1 99 ? 7.551 21.125 9.125 1 95.75 99 PRO A C 1
ATOM 812 O O . PRO A 1 99 ? 7.285 21.266 7.93 1 95.75 99 PRO A O 1
ATOM 815 N N . LEU A 1 100 ? 7.789 19.984 9.664 1 95.31 100 LEU A N 1
ATOM 816 C CA . LEU A 1 100 ? 7.797 18.766 8.859 1 95.31 100 LEU A CA 1
ATOM 817 C C . LEU A 1 100 ? 6.391 18.406 8.391 1 95.31 100 LEU A C 1
ATOM 819 O O . LEU A 1 100 ? 6.203 17.938 7.266 1 95.31 100 LEU A O 1
ATOM 823 N N . ILE A 1 101 ? 5.449 18.625 9.258 1 95.56 101 ILE A N 1
ATOM 824 C CA . ILE A 1 101 ? 4.055 18.375 8.914 1 95.56 101 ILE A CA 1
ATOM 825 C C . ILE A 1 101 ? 3.625 19.297 7.773 1 95.56 101 ILE A C 1
ATOM 827 O O . ILE A 1 101 ? 2.916 18.875 6.855 1 95.56 101 ILE A O 1
ATOM 831 N N . GLU A 1 102 ? 4.074 20.5 7.805 1 95.12 102 GLU A N 1
ATOM 832 C CA . GLU A 1 102 ? 3.742 21.438 6.742 1 95.12 102 GLU A CA 1
ATOM 833 C C . GLU A 1 102 ? 4.379 21.031 5.418 1 95.12 102 GLU A C 1
ATOM 835 O O . GLU A 1 102 ? 3.75 21.125 4.359 1 95.12 102 GLU A O 1
ATOM 840 N N . VAL A 1 103 ? 5.59 20.594 5.52 1 94.25 103 VAL A N 1
ATOM 841 C CA . VAL A 1 103 ? 6.277 20.078 4.34 1 94.25 103 VAL A CA 1
ATOM 842 C C . VAL A 1 103 ? 5.512 18.875 3.789 1 94.25 103 VAL A C 1
ATOM 844 O O . VAL A 1 103 ? 5.293 18.766 2.582 1 94.25 103 VAL A O 1
ATOM 847 N N . MET A 1 104 ? 5.125 18.016 4.637 1 94.12 104 MET A N 1
ATOM 848 C CA . MET A 1 104 ? 4.367 16.812 4.266 1 94.12 104 MET A CA 1
ATOM 849 C C . MET A 1 104 ? 3.068 17.203 3.559 1 94.12 104 MET A C 1
ATOM 851 O O . MET A 1 104 ? 2.738 16.625 2.516 1 94.12 104 MET A O 1
ATOM 855 N N . ARG A 1 105 ? 2.387 18.156 4.105 1 92.88 105 ARG A N 1
ATOM 856 C CA . ARG A 1 105 ? 1.134 18.625 3.518 1 92.88 105 ARG A CA 1
ATOM 857 C C . ARG A 1 105 ? 1.367 19.219 2.131 1 92.88 105 ARG A C 1
ATOM 859 O O . ARG A 1 105 ? 0.632 18.906 1.189 1 92.88 105 ARG A O 1
ATOM 866 N N . SER A 1 106 ? 2.375 20.031 2.033 1 94.19 106 SER A N 1
ATOM 867 C CA . SER A 1 106 ? 2.701 20.672 0.767 1 94.19 106 SER A CA 1
ATOM 868 C C . SER A 1 106 ? 3.084 19.656 -0.295 1 94.19 106 SER A C 1
ATOM 870 O O . SER A 1 106 ? 2.557 19.688 -1.41 1 94.19 106 SER A O 1
ATOM 872 N N . ASN A 1 107 ? 3.996 18.734 0.047 1 93.69 107 ASN A N 1
ATOM 873 C CA . ASN A 1 107 ? 4.43 17.703 -0.888 1 93.69 107 ASN A CA 1
ATOM 874 C C . ASN A 1 107 ? 3.281 16.766 -1.256 1 93.69 107 ASN A C 1
ATOM 876 O O . ASN A 1 107 ? 3.182 16.312 -2.4 1 93.69 107 ASN A O 1
ATOM 880 N N . GLY A 1 108 ? 2.4 16.5 -0.261 1 93.81 108 GLY A N 1
ATOM 881 C CA . GLY A 1 108 ? 1.211 15.711 -0.538 1 93.81 108 GLY A CA 1
ATOM 882 C C . GLY A 1 108 ? 0.278 16.375 -1.537 1 93.81 108 GLY A C 1
ATOM 883 O O . GLY A 1 108 ? -0.246 15.703 -2.436 1 93.81 108 GLY A O 1
ATOM 884 N N . GLN A 1 109 ? 0.164 17.625 -1.366 1 93.62 109 GLN A N 1
ATOM 885 C CA . GLN A 1 109 ? -0.691 18.391 -2.273 1 93.62 109 GLN A CA 1
ATOM 886 C C . GLN A 1 109 ? -0.112 18.406 -3.686 1 93.62 109 GLN A C 1
ATOM 888 O O . GLN A 1 109 ? -0.839 18.234 -4.664 1 93.62 109 GLN A O 1
ATOM 893 N N . LYS A 1 110 ? 1.16 18.672 -3.822 1 94.5 110 LYS A N 1
ATOM 894 C CA . LYS A 1 110 ? 1.822 18.672 -5.125 1 94.5 110 LYS A CA 1
ATOM 895 C C . LYS A 1 110 ? 1.719 17.312 -5.805 1 94.5 110 LYS A C 1
ATOM 897 O O . LYS A 1 110 ? 1.434 17.234 -7 1 94.5 110 LYS A O 1
ATOM 902 N N . THR A 1 111 ? 1.936 16.25 -5.051 1 95.44 111 THR A N 1
ATOM 903 C CA . THR A 1 111 ? 1.833 14.898 -5.574 1 95.44 111 THR A CA 1
ATOM 904 C C . THR A 1 111 ? 0.423 14.617 -6.086 1 95.44 111 THR A C 1
ATOM 906 O O . THR A 1 111 ? 0.249 14.078 -7.18 1 95.44 111 THR A O 1
ATOM 909 N N . ARG A 1 112 ? -0.589 15 -5.324 1 94.88 112 ARG A N 1
ATOM 910 C CA . ARG A 1 112 ? -1.977 14.805 -5.734 1 94.88 112 ARG A CA 1
ATOM 911 C C . ARG A 1 112 ? -2.301 15.633 -6.977 1 94.88 112 ARG A C 1
ATOM 913 O O . ARG A 1 112 ? -3.039 15.172 -7.852 1 94.88 112 ARG A O 1
ATOM 920 N N . GLY A 1 113 ? -1.77 16.828 -6.973 1 94.69 113 GLY A N 1
ATOM 921 C CA . GLY A 1 113 ? -1.961 17.641 -8.156 1 94.69 113 GLY A CA 1
ATOM 922 C C . GLY A 1 113 ? -1.492 16.969 -9.438 1 94.69 113 GLY A C 1
ATOM 923 O O . GLY A 1 113 ? -2.188 17 -10.453 1 94.69 113 GLY A O 1
ATOM 924 N N . GLU A 1 114 ? -0.344 16.312 -9.414 1 96.38 114 GLU A N 1
ATOM 925 C CA . GLU A 1 114 ? 0.181 15.578 -10.555 1 96.38 114 GLU A CA 1
ATOM 926 C C . GLU A 1 114 ? -0.659 14.328 -10.836 1 96.38 114 GLU A C 1
ATOM 928 O O . GLU A 1 114 ? -0.992 14.047 -11.992 1 96.38 114 GLU A O 1
ATOM 933 N N . ALA A 1 115 ? -1.05 13.633 -9.789 1 97.12 115 ALA A N 1
ATOM 934 C CA . ALA A 1 115 ? -1.768 12.367 -9.906 1 97.12 115 ALA A CA 1
ATOM 935 C C . ALA A 1 115 ? -3.156 12.578 -10.508 1 97.12 115 ALA A C 1
ATOM 937 O O . ALA A 1 115 ? -3.654 11.727 -11.25 1 97.12 115 ALA A O 1
ATOM 938 N N . PHE A 1 116 ? -3.742 13.727 -10.18 1 97 116 PHE A N 1
ATOM 939 C CA . PHE A 1 116 ? -5.148 13.922 -10.516 1 97 116 PHE A CA 1
ATOM 940 C C . PHE A 1 116 ? -5.293 14.82 -11.742 1 97 116 PHE A C 1
ATOM 942 O O . PHE A 1 116 ? -6.395 15.273 -12.055 1 97 116 PHE A O 1
ATOM 949 N N . ALA A 1 117 ? -4.184 15.102 -12.398 1 96.94 117 ALA A N 1
ATOM 950 C CA . ALA A 1 117 ? -4.254 15.883 -13.625 1 96.94 117 ALA A CA 1
ATOM 951 C C . ALA A 1 117 ? -5.258 15.273 -14.602 1 96.94 117 ALA A C 1
ATOM 953 O O . ALA A 1 117 ? -5.23 14.062 -14.859 1 96.94 117 ALA A O 1
ATOM 954 N N . GLY A 1 118 ? -6.246 16.078 -15.07 1 97.12 118 GLY A N 1
ATOM 955 C CA . GLY A 1 118 ? -7.227 15.617 -16.047 1 97.12 118 GLY A CA 1
ATOM 956 C C . GLY A 1 118 ? -8.508 15.109 -15.406 1 97.12 118 GLY A C 1
ATOM 957 O O . GLY A 1 118 ? -9.477 14.812 -16.109 1 97.12 118 GLY A O 1
ATOM 958 N N . LEU A 1 119 ? -8.531 15.039 -14.102 1 96.5 119 LEU A N 1
ATOM 959 C CA . LEU A 1 119 ? -9.75 14.648 -13.398 1 96.5 119 LEU A CA 1
ATOM 960 C C . LEU A 1 119 ? -10.555 15.875 -12.984 1 96.5 119 LEU A C 1
ATOM 962 O O . LEU A 1 119 ? -10.016 16.797 -12.359 1 96.5 119 LEU A O 1
ATOM 966 N N . SER A 1 120 ? -11.812 15.906 -13.328 1 95.88 120 SER A N 1
ATOM 967 C CA . SER A 1 120 ? -12.695 16.984 -12.883 1 95.88 120 SER A CA 1
ATOM 968 C C . SER A 1 120 ? -12.953 16.906 -11.383 1 95.88 120 SER A C 1
ATOM 970 O O . SER A 1 120 ? -12.711 15.867 -10.758 1 95.88 120 SER A O 1
ATOM 972 N N . ALA A 1 121 ? -13.453 17.984 -10.836 1 94.25 121 ALA A N 1
ATOM 973 C CA . ALA A 1 121 ? -13.828 17.984 -9.422 1 94.25 121 ALA A CA 1
ATOM 974 C C . ALA A 1 121 ? -14.898 16.938 -9.133 1 94.25 121 ALA A C 1
ATOM 976 O O . ALA A 1 121 ? -14.867 16.281 -8.094 1 94.25 121 ALA A O 1
ATOM 977 N N . ASP A 1 122 ? -15.742 16.781 -10.117 1 94.88 122 ASP A N 1
ATOM 978 C CA . ASP A 1 122 ? -16.797 15.781 -9.969 1 94.88 122 ASP A CA 1
ATOM 979 C C . ASP A 1 122 ? -16.234 14.367 -9.984 1 94.88 122 ASP A C 1
ATOM 981 O O . ASP A 1 122 ? -16.641 13.516 -9.195 1 94.88 122 ASP A O 1
ATOM 985 N N . ALA A 1 123 ? -15.305 14.141 -10.852 1 95.06 123 ALA A N 1
ATOM 986 C CA . ALA A 1 123 ? -14.672 12.828 -10.93 1 95.06 123 ALA A CA 1
ATOM 987 C C . ALA A 1 123 ? -13.922 12.5 -9.641 1 95.06 123 ALA A C 1
ATOM 989 O O . ALA A 1 123 ? -13.945 11.359 -9.18 1 95.06 123 ALA A O 1
ATOM 990 N N . GLN A 1 124 ? -13.305 13.492 -9.039 1 95.75 124 GLN A N 1
ATOM 991 C CA . GLN A 1 124 ? -12.578 13.305 -7.785 1 95.75 124 GLN A CA 1
ATOM 992 C C . GLN A 1 124 ? -13.539 13 -6.637 1 95.75 124 GLN A C 1
ATOM 994 O O . GLN A 1 124 ? -13.266 12.125 -5.809 1 95.75 124 GLN A O 1
ATOM 999 N N . GLN A 1 125 ? -14.609 13.711 -6.652 1 95.06 125 GLN A N 1
ATOM 1000 C CA . GLN A 1 125 ? -15.609 13.477 -5.609 1 95.06 125 GLN A CA 1
ATOM 1001 C C . GLN A 1 125 ? -16.203 12.078 -5.727 1 95.06 125 GLN A C 1
ATOM 1003 O O . GLN A 1 125 ? -16.406 11.398 -4.719 1 95.06 125 GLN A O 1
ATOM 1008 N N . GLN A 1 126 ? -16.453 11.672 -6.918 1 95.69 126 GLN A N 1
ATOM 1009 C CA . GLN A 1 126 ? -16.969 10.328 -7.145 1 95.69 126 GLN A CA 1
ATOM 1010 C C . GLN A 1 126 ? -15.961 9.273 -6.707 1 95.69 126 GLN A C 1
ATOM 1012 O O . GLN A 1 126 ? -16.328 8.258 -6.113 1 95.69 126 GLN A O 1
ATOM 1017 N N . LEU A 1 127 ? -14.703 9.492 -7.039 1 96.81 127 LEU A N 1
ATOM 1018 C CA . LEU A 1 127 ? -13.641 8.602 -6.602 1 96.81 127 LEU A CA 1
ATOM 1019 C C . LEU A 1 127 ? -13.617 8.484 -5.082 1 96.81 127 LEU A C 1
ATOM 1021 O O . LEU A 1 127 ? -13.578 7.379 -4.539 1 96.81 127 LEU A O 1
ATOM 1025 N N . LEU A 1 128 ? -13.695 9.602 -4.438 1 96.56 128 LEU A N 1
ATOM 1026 C CA . LEU A 1 128 ? -13.672 9.625 -2.979 1 96.56 128 LEU A CA 1
ATOM 1027 C C . LEU A 1 128 ? -14.844 8.852 -2.396 1 96.56 128 LEU A C 1
ATOM 1029 O O . LEU A 1 128 ? -14.672 8.055 -1.473 1 96.56 128 LEU A O 1
ATOM 1033 N N . GLN A 1 129 ? -15.992 9.055 -2.961 1 96.75 129 GLN A N 1
ATOM 1034 C CA . GLN A 1 129 ? -17.188 8.375 -2.471 1 96.75 129 GLN A CA 1
ATOM 1035 C C . GLN A 1 129 ? -17.078 6.859 -2.646 1 96.75 129 GLN A C 1
ATOM 1037 O O . GLN A 1 129 ? -17.422 6.098 -1.739 1 96.75 129 GLN A O 1
ATOM 1042 N N . THR A 1 130 ? -16.625 6.496 -3.787 1 97.69 130 THR A N 1
ATOM 1043 C CA . THR A 1 130 ? -16.469 5.074 -4.074 1 97.69 130 THR A CA 1
ATOM 1044 C C . THR A 1 130 ? -15.43 4.449 -3.143 1 97.69 130 THR A C 1
ATOM 1046 O O . THR A 1 130 ? -15.664 3.377 -2.578 1 97.69 130 THR A O 1
ATOM 1049 N N . LEU A 1 131 ? -14.32 5.105 -2.934 1 97.69 131 LEU A N 1
ATOM 1050 C CA . LEU A 1 131 ? -13.273 4.602 -2.053 1 97.69 131 LEU A CA 1
ATOM 1051 C C . LEU A 1 131 ? -13.766 4.512 -0.614 1 97.69 131 LEU A C 1
ATOM 1053 O O . LEU A 1 131 ? -13.43 3.564 0.103 1 97.69 131 LEU A O 1
ATOM 1057 N N . CYS A 1 132 ? -14.562 5.48 -0.202 1 97.56 132 CYS A N 1
ATOM 1058 C CA . CYS A 1 132 ? -15.102 5.457 1.153 1 97.56 132 CYS A CA 1
ATOM 1059 C C . CYS A 1 132 ? -16.047 4.27 1.349 1 97.56 132 CYS A C 1
ATOM 1061 O O . CYS A 1 132 ? -16.031 3.639 2.406 1 97.56 132 CYS A O 1
ATOM 1063 N N . LEU A 1 133 ? -16.812 4.004 0.34 1 98.12 133 LEU A N 1
ATOM 1064 C CA . LEU A 1 133 ? -17.688 2.836 0.409 1 98.12 133 LEU A CA 1
ATOM 1065 C C . LEU A 1 133 ? -16.875 1.553 0.497 1 98.12 133 LEU A C 1
ATOM 1067 O O . LEU A 1 133 ? -17.156 0.683 1.322 1 98.12 133 LEU A O 1
ATOM 1071 N N . ILE A 1 134 ? -15.859 1.416 -0.297 1 98.12 134 ILE A N 1
ATOM 1072 C CA . ILE A 1 134 ? -14.992 0.244 -0.292 1 98.12 134 ILE A CA 1
ATOM 1073 C C . ILE A 1 134 ? -14.32 0.105 1.073 1 98.12 134 ILE A C 1
ATOM 1075 O O . ILE A 1 134 ? -14.234 -0.997 1.621 1 98.12 134 ILE A O 1
ATOM 1079 N N . LYS A 1 135 ? -13.852 1.21 1.575 1 97.94 135 LYS A N 1
ATOM 1080 C CA . LYS A 1 135 ? -13.219 1.201 2.891 1 97.94 135 LYS A CA 1
ATOM 1081 C C . LYS A 1 135 ? -14.18 0.688 3.961 1 97.94 135 LYS A C 1
ATOM 1083 O O . LYS A 1 135 ? -13.805 -0.146 4.789 1 97.94 135 LYS A O 1
ATOM 1088 N N . SER A 1 136 ? -15.383 1.193 3.936 1 98.31 136 SER A N 1
ATOM 1089 C CA . SER A 1 136 ? -16.391 0.762 4.902 1 98.31 136 SER A CA 1
ATOM 1090 C C . SER A 1 136 ? -16.656 -0.735 4.789 1 98.31 136 SER A C 1
ATOM 1092 O O . SER A 1 136 ? -16.719 -1.437 5.801 1 98.31 136 SER A O 1
ATOM 1094 N N . ASN A 1 137 ? -16.812 -1.258 3.59 1 98.25 137 ASN A N 1
ATOM 1095 C CA . ASN A 1 137 ? -17.016 -2.682 3.354 1 98.25 137 ASN A CA 1
ATOM 1096 C C . ASN A 1 137 ? -15.875 -3.52 3.908 1 98.25 137 ASN A C 1
ATOM 1098 O O . ASN A 1 137 ? -16.094 -4.551 4.543 1 98.25 137 ASN A O 1
ATOM 1102 N N . LEU A 1 138 ? -14.688 -3.031 3.68 1 97.94 138 LEU A N 1
ATOM 1103 C CA . LEU A 1 138 ? -13.508 -3.789 4.082 1 97.94 138 LEU A CA 1
ATOM 1104 C C . LEU A 1 138 ? -13.336 -3.77 5.598 1 97.94 138 LEU A C 1
ATOM 1106 O O . LEU A 1 138 ? -12.883 -4.754 6.188 1 97.94 138 LEU A O 1
ATOM 1110 N N . LEU A 1 139 ? -13.641 -2.639 6.211 1 97.19 139 LEU A N 1
ATOM 1111 C CA . LEU A 1 139 ? -13.602 -2.582 7.668 1 97.19 139 LEU A CA 1
ATOM 1112 C C . LEU A 1 139 ? -14.547 -3.611 8.281 1 97.19 139 LEU A C 1
ATOM 1114 O O . LEU A 1 139 ? -14.188 -4.301 9.234 1 97.19 139 LEU A O 1
ATOM 1118 N N . GLU A 1 140 ? -15.672 -3.729 7.723 1 97.06 140 GLU A N 1
ATOM 1119 C CA . GLU A 1 140 ? -16.641 -4.715 8.188 1 97.06 140 GLU A CA 1
ATOM 1120 C C . GLU A 1 140 ? -16.141 -6.137 7.93 1 97.06 140 GLU A C 1
ATOM 1122 O O . GLU A 1 140 ? -16.25 -7 8.805 1 97.06 140 GLU A O 1
ATOM 1127 N N . ALA A 1 141 ? -15.648 -6.355 6.758 1 96.25 141 ALA A N 1
ATOM 1128 C CA . ALA A 1 141 ? -15.164 -7.688 6.395 1 96.25 141 ALA A CA 1
ATOM 1129 C C . ALA A 1 141 ? -14.016 -8.117 7.297 1 96.25 141 ALA A C 1
ATOM 1131 O O . ALA A 1 141 ? -13.984 -9.258 7.77 1 96.25 141 ALA A O 1
ATOM 1132 N N . CYS A 1 142 ? -13.117 -7.199 7.574 1 95.81 142 CYS A N 1
ATOM 1133 C CA . CYS A 1 142 ? -11.93 -7.516 8.359 1 95.81 142 CYS A CA 1
ATOM 1134 C C . CYS A 1 142 ? -12.297 -7.793 9.812 1 95.81 142 CYS A C 1
ATOM 1136 O O . CYS A 1 142 ? -11.516 -8.406 10.547 1 95.81 142 CYS A O 1
ATOM 1138 N N . ALA A 1 143 ? -13.391 -7.348 10.188 1 93.75 143 ALA A N 1
ATOM 1139 C CA . ALA A 1 143 ? -13.852 -7.574 11.562 1 93.75 143 ALA A CA 1
ATOM 1140 C C . ALA A 1 143 ? -14.453 -8.969 11.711 1 93.75 143 ALA A C 1
ATOM 1142 O O . ALA A 1 143 ? -14.703 -9.422 12.836 1 93.75 143 ALA A O 1
ATOM 1143 N N . GLN A 1 144 ? -14.641 -9.664 10.617 1 92.12 144 GLN A N 1
ATOM 1144 C CA . GLN A 1 144 ? -15.219 -11.008 10.609 1 92.12 144 GLN A CA 1
ATOM 1145 C C . GLN A 1 144 ? -14.18 -12.047 10.203 1 92.12 144 GLN A C 1
ATOM 1147 O O . GLN A 1 144 ? -13.25 -11.75 9.445 1 92.12 144 GLN A O 1
ATOM 1152 N N . PRO A 1 145 ? -14.344 -13.273 10.781 1 88.12 145 PRO A N 1
ATOM 1153 C CA . PRO A 1 145 ? -13.43 -14.32 10.312 1 88.12 145 PRO A CA 1
ATOM 1154 C C . PRO A 1 145 ? -13.562 -14.602 8.82 1 88.12 145 PRO A C 1
ATOM 1156 O O . PRO A 1 145 ? -14.656 -14.453 8.258 1 88.12 145 PRO A O 1
ATOM 1159 N N . ALA A 1 146 ? -12.492 -14.82 8.094 1 79.56 146 ALA A N 1
ATOM 1160 C CA . ALA A 1 146 ? -12.492 -15.086 6.652 1 79.56 146 ALA A CA 1
ATOM 1161 C C . ALA A 1 146 ? -12.898 -16.531 6.359 1 79.56 146 ALA A C 1
ATOM 1163 O O . ALA A 1 146 ? -12.859 -16.969 5.207 1 79.56 146 ALA A O 1
ATOM 1164 N N . VAL A 1 147 ? -13.383 -17.375 7.277 1 66.75 147 VAL A N 1
ATOM 1165 C CA . VAL A 1 147 ? -13.609 -18.797 7.086 1 66.75 147 VAL A CA 1
ATOM 1166 C C . VAL A 1 147 ? -14.664 -19.016 6 1 66.75 147 VAL A C 1
ATOM 1168 O O . VAL A 1 147 ? -15.594 -18.219 5.863 1 66.75 147 VAL A O 1
ATOM 1171 N N . ASP A 1 148 ? -14.219 -19.641 4.906 1 57.59 148 ASP A N 1
ATOM 1172 C CA . ASP A 1 148 ? -15.227 -20.156 3.982 1 57.59 148 ASP A CA 1
ATOM 1173 C C . ASP A 1 148 ? -16.328 -20.906 4.734 1 57.59 148 ASP A C 1
ATOM 1175 O O . ASP A 1 148 ? -16.047 -21.734 5.594 1 57.59 148 ASP A O 1
ATOM 1179 N N . ARG A 1 149 ? -17.516 -20.312 5.066 1 44.38 149 ARG A N 1
ATOM 1180 C CA . ARG A 1 149 ? -18.641 -21.109 5.559 1 44.38 149 ARG A CA 1
ATOM 1181 C C . ARG A 1 149 ? -18.719 -22.453 4.824 1 44.38 149 ARG A C 1
ATOM 1183 O O . ARG A 1 149 ? -19.734 -22.734 4.168 1 44.38 149 ARG A O 1
ATOM 1190 N N . GLU A 1 150 ? -17.922 -22.828 4.027 1 37.22 150 GLU A N 1
ATOM 1191 C CA . GLU A 1 150 ? -18.266 -24.172 3.586 1 37.22 150 GLU A CA 1
ATOM 1192 C C . GLU A 1 150 ? -18.328 -25.156 4.762 1 37.22 150 GLU A C 1
ATOM 1194 O O . GLU A 1 150 ? -17.297 -25.438 5.391 1 37.22 150 GLU A O 1
ATOM 1199 N N . LYS A 1 151 ? -19.469 -25.125 5.586 1 39.72 151 LYS A N 1
ATOM 1200 C CA . LYS A 1 151 ? -19.859 -26.312 6.355 1 39.72 151 LYS A CA 1
ATOM 1201 C C . LYS A 1 151 ? -19.391 -27.594 5.676 1 39.72 151 LYS A C 1
ATOM 1203 O O . LYS A 1 151 ? -19.75 -27.859 4.527 1 39.72 151 LYS A O 1
ATOM 1208 N N . VAL A 1 152 ? -18.172 -27.938 5.875 1 33.22 152 VAL A N 1
ATOM 1209 C CA . VAL A 1 152 ? -17.938 -29.375 5.676 1 33.22 152 VAL A CA 1
ATOM 1210 C C . VAL A 1 152 ? -19.109 -30.172 6.219 1 33.22 152 VAL A C 1
ATOM 1212 O O . VAL A 1 152 ? -19.359 -30.172 7.426 1 33.22 152 VAL A O 1
ATOM 1215 N N . HIS A 1 153 ? -20.203 -30 5.602 1 34.16 153 HIS A N 1
ATOM 1216 C CA . HIS A 1 153 ? -21.078 -31.141 5.852 1 34.16 153 HIS A CA 1
ATOM 1217 C C . HIS A 1 153 ? -20.297 -32.438 5.816 1 34.16 153 HIS A C 1
ATOM 1219 O O . HIS A 1 153 ? -19.906 -32.906 4.742 1 34.16 153 HIS A O 1
ATOM 1225 N N . VAL A 1 154 ? -19.359 -32.562 6.789 1 25.39 154 VAL A N 1
ATOM 1226 C CA . VAL A 1 154 ? -19.266 -33.969 7.152 1 25.39 154 VAL A CA 1
ATOM 1227 C C . VAL A 1 154 ? -2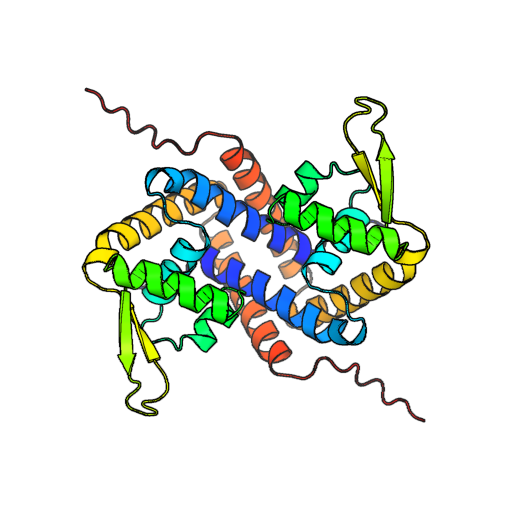0.547 -34.375 7.883 1 25.39 154 VAL A C 1
ATOM 1229 O O . VAL A 1 154 ? -21.047 -33.656 8.734 1 25.39 154 VAL A O 1
ATOM 1232 N N . MET B 1 1 ? -11.328 24.562 8.734 1 28.69 1 MET B N 1
ATOM 1233 C CA . MET B 1 1 ? -10.703 24.156 7.48 1 28.69 1 MET B CA 1
ATOM 1234 C C . MET B 1 1 ? -11.078 22.719 7.133 1 28.69 1 MET B C 1
ATOM 1236 O O . MET B 1 1 ? -10.711 21.781 7.848 1 28.69 1 MET B O 1
ATOM 1240 N N . SER B 1 2 ? -12.156 22.344 6.785 1 36.06 2 SER B N 1
ATOM 1241 C CA . SER B 1 2 ? -12.906 21.125 6.504 1 36.06 2 SER B CA 1
ATOM 1242 C C . SER B 1 2 ? -12.07 20.141 5.707 1 36.06 2 SER B C 1
ATOM 1244 O O . SER B 1 2 ? -11.867 20.312 4.504 1 36.06 2 SER B O 1
ATOM 1246 N N . THR B 1 3 ? -10.922 19.703 6.113 1 42.47 3 THR B N 1
ATOM 1247 C CA . THR B 1 3 ? -9.875 19.016 5.359 1 42.47 3 THR B CA 1
ATOM 1248 C C . THR B 1 3 ? -10.43 17.812 4.625 1 42.47 3 THR B C 1
ATOM 1250 O O . THR B 1 3 ? -10.953 16.875 5.25 1 42.47 3 THR B O 1
ATOM 1253 N N . SER B 1 4 ? -11.266 18.109 3.619 1 49.62 4 SER B N 1
ATOM 1254 C CA . SER B 1 4 ? -11.781 17.109 2.701 1 49.62 4 SER B CA 1
ATOM 1255 C C . SER B 1 4 ? -10.875 15.875 2.676 1 49.62 4 SER B C 1
ATOM 1257 O O . SER B 1 4 ? -9.648 15.992 2.723 1 49.62 4 SER B O 1
ATOM 1259 N N . PRO B 1 5 ? -11.562 14.82 3.043 1 59.22 5 PRO B N 1
ATOM 1260 C CA . PRO B 1 5 ? -10.703 13.633 3.096 1 59.22 5 PRO B CA 1
ATOM 1261 C C . PRO B 1 5 ? -9.758 13.539 1.902 1 59.22 5 PRO B C 1
ATOM 1263 O O . PRO B 1 5 ? -10.133 13.883 0.779 1 59.22 5 PRO B O 1
ATOM 1266 N N . ASN B 1 6 ? -8.516 13.484 2.209 1 85 6 ASN B N 1
ATOM 1267 C CA . ASN B 1 6 ? -7.398 13.344 1.28 1 85 6 ASN B CA 1
ATOM 1268 C C . ASN B 1 6 ? -7.449 12.016 0.532 1 85 6 ASN B C 1
ATOM 1270 O O . ASN B 1 6 ? -7.34 10.953 1.142 1 85 6 ASN B O 1
ATOM 1274 N N . ILE B 1 7 ? -8.039 12.078 -0.722 1 92.94 7 ILE B N 1
ATOM 1275 C CA . ILE B 1 7 ? -8.227 10.914 -1.575 1 92.94 7 ILE B CA 1
ATOM 1276 C C . ILE B 1 7 ? -7.023 9.977 -1.439 1 92.94 7 ILE B C 1
ATOM 1278 O O . ILE B 1 7 ? -7.18 8.758 -1.363 1 92.94 7 ILE B O 1
ATOM 1282 N N . SER B 1 8 ? -5.91 10.586 -1.306 1 92.69 8 SER B N 1
ATOM 1283 C CA . SER B 1 8 ? -4.703 9.766 -1.24 1 92.69 8 SER B CA 1
ATOM 1284 C C . SER B 1 8 ? -4.652 8.969 0.055 1 92.69 8 SER B C 1
ATOM 1286 O O . SER B 1 8 ? -4.203 7.816 0.063 1 92.69 8 SER B O 1
ATOM 1288 N N . PHE B 1 9 ? -5.188 9.492 1.122 1 90.44 9 PHE B N 1
ATOM 1289 C CA . PHE B 1 9 ? -5.223 8.789 2.396 1 90.44 9 PHE B CA 1
ATOM 1290 C C . PHE B 1 9 ? -6.207 7.625 2.342 1 90.44 9 PHE B C 1
ATOM 1292 O O . PHE B 1 9 ? -5.883 6.512 2.762 1 90.44 9 PHE B O 1
ATOM 1299 N N . VAL B 1 10 ? -7.371 7.91 1.812 1 94.62 10 VAL B N 1
ATOM 1300 C CA . VAL B 1 10 ? -8.383 6.867 1.734 1 94.62 10 VAL B CA 1
ATOM 1301 C C . VAL B 1 10 ? -7.922 5.762 0.786 1 94.62 10 VAL B C 1
ATOM 1303 O O . VAL B 1 10 ? -8.148 4.578 1.042 1 94.62 10 VAL B O 1
ATOM 1306 N N . LEU B 1 11 ? -7.293 6.129 -0.278 1 96.38 11 LEU B N 1
ATOM 1307 C CA . LEU B 1 11 ? -6.746 5.172 -1.231 1 96.38 11 LEU B CA 1
ATOM 1308 C C . LEU B 1 11 ? -5.734 4.254 -0.558 1 96.38 11 LEU B C 1
ATOM 1310 O O . LEU B 1 11 ? -5.77 3.037 -0.749 1 96.38 11 LEU B O 1
ATOM 1314 N N . HIS B 1 12 ? -4.883 4.797 0.278 1 94.19 12 HIS B N 1
ATOM 1315 C CA . HIS B 1 12 ? -3.904 4.008 1.02 1 94.19 12 HIS B CA 1
ATOM 1316 C C . HIS B 1 12 ? -4.59 3.074 2.012 1 94.19 12 HIS B C 1
ATOM 1318 O O . HIS B 1 12 ? -4.191 1.917 2.16 1 94.19 12 HIS B O 1
ATOM 1324 N N . ASP B 1 13 ? -5.59 3.584 2.688 1 94.88 13 ASP B N 1
ATOM 1325 C CA . ASP B 1 13 ? -6.34 2.758 3.629 1 94.88 13 ASP B CA 1
ATOM 1326 C C . ASP B 1 13 ? -6.984 1.567 2.92 1 94.88 13 ASP B C 1
ATOM 1328 O O . ASP B 1 13 ? -6.945 0.444 3.426 1 94.88 13 ASP B O 1
ATOM 1332 N N . VAL B 1 14 ? -7.574 1.86 1.767 1 97.25 14 VAL B N 1
ATOM 1333 C CA . VAL B 1 14 ? -8.258 0.817 1.011 1 97.25 14 VAL B CA 1
ATOM 1334 C C . VAL B 1 14 ? -7.254 -0.233 0.547 1 97.25 14 VAL B C 1
ATOM 1336 O O . VAL B 1 14 ? -7.496 -1.436 0.682 1 97.25 14 VAL B O 1
ATOM 1339 N N . ALA B 1 15 ? -6.125 0.198 0.035 1 96.12 15 ALA B N 1
ATOM 1340 C CA . ALA B 1 15 ? -5.09 -0.74 -0.385 1 96.12 15 ALA B CA 1
ATOM 1341 C C . ALA B 1 15 ? -4.629 -1.609 0.782 1 96.12 15 ALA B C 1
ATOM 1343 O O . ALA B 1 15 ? -4.48 -2.826 0.638 1 96.12 15 ALA B O 1
ATOM 1344 N N . ARG B 1 16 ? -4.406 -1.026 1.937 1 94.12 16 ARG B N 1
ATOM 1345 C CA . ARG B 1 16 ? -3.996 -1.736 3.143 1 94.12 16 ARG B CA 1
ATOM 1346 C C . ARG B 1 16 ? -5.055 -2.75 3.57 1 94.12 16 ARG B C 1
ATOM 1348 O O . ARG B 1 16 ? -4.73 -3.9 3.869 1 94.12 16 ARG B O 1
ATOM 1355 N N . LEU B 1 17 ? -6.297 -2.336 3.59 1 96.62 17 LEU B N 1
ATOM 1356 C CA . LEU B 1 17 ? -7.383 -3.188 4.059 1 96.62 17 LEU B CA 1
ATOM 1357 C C . LEU B 1 17 ? -7.621 -4.348 3.094 1 96.62 17 LEU B C 1
ATOM 1359 O O . LEU B 1 17 ? -7.984 -5.445 3.518 1 96.62 17 LEU B O 1
ATOM 1363 N N . LEU B 1 18 ? -7.453 -4.086 1.757 1 96.06 18 LEU B N 1
ATOM 1364 C CA . LEU B 1 18 ? -7.516 -5.172 0.783 1 96.06 18 LEU B CA 1
ATOM 1365 C C . LEU B 1 18 ? -6.461 -6.23 1.08 1 96.06 18 LEU B C 1
ATOM 1367 O O . LEU B 1 18 ? -6.762 -7.426 1.085 1 96.06 18 LEU B O 1
ATOM 1371 N N . ARG B 1 19 ? -5.273 -5.832 1.386 1 93.5 19 ARG B N 1
ATOM 1372 C CA . ARG B 1 19 ? -4.195 -6.758 1.716 1 93.5 19 ARG B CA 1
ATOM 1373 C C . ARG B 1 19 ? -4.496 -7.512 3.008 1 93.5 19 ARG B C 1
ATOM 1375 O O . ARG B 1 19 ? -4.309 -8.727 3.084 1 93.5 19 ARG B O 1
ATOM 1382 N N . LYS B 1 20 ? -4.941 -6.777 3.965 1 94.44 20 LYS B N 1
ATOM 1383 C CA . LYS B 1 20 ? -5.27 -7.387 5.25 1 94.44 20 LYS B CA 1
ATOM 1384 C C . LYS B 1 20 ? -6.316 -8.484 5.09 1 94.44 20 LYS B C 1
ATOM 1386 O O . LYS B 1 20 ? -6.16 -9.586 5.617 1 94.44 20 LYS B O 1
ATOM 1391 N N . ARG B 1 21 ? -7.355 -8.148 4.383 1 95.75 21 ARG B N 1
ATOM 1392 C CA . ARG B 1 21 ? -8.438 -9.117 4.207 1 95.75 21 ARG B CA 1
ATOM 1393 C C . ARG B 1 21 ? -7.961 -10.328 3.408 1 95.75 21 ARG B C 1
ATOM 1395 O O . ARG B 1 21 ? -8.305 -11.469 3.732 1 95.75 21 ARG B O 1
ATOM 1402 N N . PHE B 1 22 ? -7.215 -10.086 2.404 1 94.31 22 PHE B N 1
ATOM 1403 C CA . PHE B 1 22 ? -6.621 -11.172 1.637 1 94.31 22 PHE B CA 1
ATOM 1404 C C . PHE B 1 22 ? -5.777 -12.07 2.535 1 94.31 22 PHE B C 1
ATOM 1406 O O . PHE B 1 22 ? -5.867 -13.297 2.453 1 94.31 22 PHE B O 1
ATOM 1413 N N . GLU B 1 23 ? -5.016 -11.484 3.371 1 92.44 23 GLU B N 1
ATOM 1414 C CA . GLU B 1 23 ? -4.164 -12.234 4.289 1 92.44 23 GLU B CA 1
ATOM 1415 C C . GLU B 1 23 ? -4.996 -13.078 5.254 1 92.44 23 GLU B C 1
ATOM 1417 O O . GLU B 1 23 ? -4.645 -14.219 5.551 1 92.44 23 GLU B O 1
ATOM 1422 N N . GLN B 1 24 ? -6.035 -12.5 5.727 1 94.5 24 GLN B N 1
ATOM 1423 C CA . GLN B 1 24 ? -6.93 -13.242 6.609 1 94.5 24 GLN B CA 1
ATOM 1424 C C . GLN B 1 24 ? -7.465 -14.492 5.922 1 94.5 24 GLN B C 1
ATOM 1426 O O . GLN B 1 24 ? -7.594 -15.547 6.551 1 94.5 24 GLN B O 1
ATOM 1431 N N . ARG B 1 25 ? -7.707 -14.406 4.633 1 93.94 25 ARG B N 1
ATOM 1432 C CA . ARG B 1 25 ? -8.266 -15.523 3.879 1 93.94 25 ARG B CA 1
ATOM 1433 C C . ARG B 1 25 ? -7.184 -16.547 3.543 1 93.94 25 ARG B C 1
ATOM 1435 O O . ARG B 1 25 ? -7.48 -17.719 3.344 1 93.94 25 ARG B O 1
ATOM 1442 N N . SER B 1 26 ? -5.973 -16.094 3.535 1 93.94 26 SER B N 1
ATOM 1443 C CA . SER B 1 26 ? -4.902 -16.938 3.018 1 93.94 26 SER B CA 1
ATOM 1444 C C . SER B 1 26 ? -4.039 -17.484 4.148 1 93.94 26 SER B C 1
ATOM 1446 O O . SER B 1 26 ? -2.986 -18.078 3.898 1 93.94 26 SER B O 1
ATOM 1448 N N . ARG B 1 27 ? -4.477 -17.312 5.324 1 90.62 27 ARG B N 1
ATOM 1449 C CA . ARG B 1 27 ? -3.682 -17.672 6.5 1 90.62 27 ARG B CA 1
ATOM 1450 C C . ARG B 1 27 ? -3.367 -19.156 6.523 1 90.62 27 ARG B C 1
ATOM 1452 O O . ARG B 1 27 ? -2.277 -19.562 6.934 1 90.62 27 ARG B O 1
ATOM 1459 N N . ALA B 1 28 ? -4.215 -19.953 6.062 1 89.38 28 ALA B N 1
ATOM 1460 C CA . ALA B 1 28 ? -4.105 -21.406 6.145 1 89.38 28 ALA B CA 1
ATOM 1461 C C . ALA B 1 28 ? -2.961 -21.922 5.281 1 89.38 28 ALA B C 1
ATOM 1463 O O . ALA B 1 28 ? -2.488 -23.047 5.469 1 89.38 28 ALA B O 1
ATOM 1464 N N . PHE B 1 29 ? -2.395 -21.094 4.453 1 91.31 29 PHE B N 1
ATOM 1465 C CA . PHE B 1 29 ? -1.43 -21.578 3.477 1 91.31 29 PHE B CA 1
ATOM 1466 C C . PHE B 1 29 ? -0.004 -21.281 3.93 1 91.31 29 PHE B C 1
ATOM 1468 O O . PHE B 1 29 ? 0.957 -21.719 3.293 1 91.31 29 PHE B O 1
ATOM 1475 N N . GLY B 1 30 ? 0.225 -20.469 4.918 1 89.56 30 GLY B N 1
ATOM 1476 C CA . GLY B 1 30 ? 1.499 -20.328 5.605 1 89.56 30 GLY B CA 1
ATOM 1477 C C . GLY B 1 30 ? 2.48 -19.438 4.863 1 89.56 30 GLY B C 1
ATOM 1478 O O . GLY B 1 30 ? 3.652 -19.359 5.234 1 89.56 30 GLY B O 1
ATOM 1479 N N . LEU B 1 31 ? 2.113 -18.844 3.744 1 92.81 31 LEU B N 1
ATOM 1480 C CA . LEU B 1 31 ? 2.984 -17.922 3.023 1 92.81 31 LEU B CA 1
ATOM 1481 C C . LEU B 1 31 ? 2.926 -16.531 3.639 1 92.81 31 LEU B C 1
ATOM 1483 O O . LEU B 1 31 ? 1.86 -16.078 4.07 1 92.81 31 LEU B O 1
ATOM 1487 N N . THR B 1 32 ? 4.027 -15.859 3.66 1 90.5 32 THR B N 1
ATOM 1488 C CA . THR B 1 32 ? 4.086 -14.484 4.148 1 90.5 32 THR B CA 1
ATOM 1489 C C . THR B 1 32 ? 3.492 -13.523 3.121 1 90.5 32 THR B C 1
ATOM 1491 O O . THR B 1 32 ? 3.25 -13.898 1.974 1 90.5 32 THR B O 1
ATOM 1494 N N . ARG B 1 33 ? 3.273 -12.336 3.578 1 90.12 33 ARG B N 1
ATOM 1495 C CA . ARG B 1 33 ? 2.793 -11.289 2.68 1 90.12 33 ARG B CA 1
ATOM 1496 C C . ARG B 1 33 ? 3.738 -11.109 1.496 1 90.12 33 ARG B C 1
ATOM 1498 O O . ARG B 1 33 ? 3.295 -11.016 0.35 1 90.12 33 ARG B O 1
ATOM 1505 N N . ALA B 1 34 ? 4.992 -11.055 1.776 1 92.56 34 ALA B N 1
ATOM 1506 C CA . ALA B 1 34 ? 5.984 -10.844 0.729 1 92.56 34 ALA B CA 1
ATOM 1507 C C . ALA B 1 34 ? 5.988 -11.992 -0.271 1 92.56 34 ALA B C 1
ATOM 1509 O O . ALA B 1 34 ? 6.152 -11.773 -1.475 1 92.56 34 ALA B O 1
ATOM 1510 N N . GLN B 1 35 ? 5.785 -13.172 0.217 1 94.25 35 GLN B N 1
ATOM 1511 C CA . GLN B 1 35 ? 5.738 -14.336 -0.668 1 94.25 35 GLN B CA 1
ATOM 1512 C C . GLN B 1 35 ? 4.516 -14.273 -1.584 1 94.25 35 GLN B C 1
ATOM 1514 O O . GLN B 1 35 ? 4.617 -14.555 -2.779 1 94.25 35 GLN B O 1
ATOM 1519 N N . TRP B 1 36 ? 3.438 -13.914 -1.009 1 94.19 36 TRP B N 1
ATOM 1520 C CA . TRP B 1 36 ? 2.234 -13.734 -1.814 1 94.19 36 TRP B CA 1
ATOM 1521 C C . TRP B 1 36 ? 2.434 -12.633 -2.852 1 94.19 36 TRP B C 1
ATOM 1523 O O . TRP B 1 36 ? 1.964 -12.75 -3.986 1 94.19 36 TRP B O 1
ATOM 1533 N N . GLN B 1 37 ? 3.08 -11.586 -2.48 1 93.94 37 GLN B N 1
ATOM 1534 C CA . GLN B 1 37 ? 3.35 -10.5 -3.414 1 93.94 37 GLN B CA 1
ATOM 1535 C C . GLN B 1 37 ? 4.219 -10.969 -4.574 1 93.94 37 GLN B C 1
ATOM 1537 O O . GLN B 1 37 ? 3.949 -10.641 -5.734 1 93.94 37 GLN B O 1
ATOM 1542 N N . VAL B 1 38 ? 5.203 -11.734 -4.293 1 95.56 38 VAL B N 1
ATOM 1543 C CA . VAL B 1 38 ? 6.07 -12.281 -5.332 1 95.56 38 VAL B CA 1
ATOM 1544 C C . VAL B 1 38 ? 5.246 -13.117 -6.305 1 95.56 38 VAL B C 1
ATOM 1546 O O . VAL B 1 38 ? 5.32 -12.93 -7.52 1 95.56 38 VAL B O 1
ATOM 1549 N N . LEU B 1 39 ? 4.445 -14.023 -5.773 1 95.31 39 LEU B N 1
ATOM 1550 C CA . LEU B 1 39 ? 3.607 -14.875 -6.609 1 95.31 39 LEU B CA 1
ATOM 1551 C C . LEU B 1 39 ? 2.65 -14.047 -7.453 1 95.31 39 LEU B C 1
ATOM 1553 O O . LEU B 1 39 ? 2.436 -14.344 -8.633 1 95.31 39 LEU B O 1
ATOM 1557 N N . SER B 1 40 ? 2.154 -13.047 -6.824 1 93.81 40 SER B N 1
ATOM 1558 C CA . SER B 1 40 ? 1.201 -12.188 -7.512 1 93.81 40 SER B CA 1
ATOM 1559 C C . SER B 1 40 ? 1.851 -11.484 -8.703 1 93.81 40 SER B C 1
ATOM 1561 O O . SER B 1 40 ? 1.301 -11.484 -9.805 1 93.81 40 SER B O 1
ATOM 1563 N N . TYR B 1 41 ? 2.98 -10.938 -8.5 1 93.69 41 TYR B N 1
ATOM 1564 C CA . TYR B 1 41 ? 3.668 -10.227 -9.578 1 93.69 41 TYR B CA 1
ATOM 1565 C C . TYR B 1 41 ? 4.129 -11.195 -10.664 1 93.69 41 TYR B C 1
ATOM 1567 O O . TYR B 1 41 ? 3.951 -10.922 -11.852 1 93.69 41 TYR B O 1
ATOM 1575 N N . LEU B 1 42 ? 4.59 -12.336 -10.289 1 94.94 42 LEU B N 1
ATOM 1576 C CA . LEU B 1 42 ? 5.09 -13.305 -11.266 1 94.94 42 LEU B CA 1
ATOM 1577 C C . LEU B 1 42 ? 3.941 -13.906 -12.07 1 94.94 42 LEU B C 1
ATOM 1579 O O . LEU B 1 42 ? 4.113 -14.25 -13.234 1 94.94 42 LEU B O 1
ATOM 1583 N N . SER B 1 43 ? 2.805 -14.055 -11.398 1 93.44 43 SER B N 1
ATOM 1584 C CA . SER B 1 43 ? 1.646 -14.609 -12.094 1 93.44 43 SER B CA 1
ATOM 1585 C C . SER B 1 43 ? 1.195 -13.703 -13.234 1 93.44 43 SER B C 1
ATOM 1587 O O . SER B 1 43 ? 0.55 -14.156 -14.18 1 93.44 43 SER B O 1
ATOM 1589 N N . ARG B 1 44 ? 1.545 -12.453 -13.172 1 88.75 44 ARG B N 1
ATOM 1590 C CA . ARG B 1 44 ? 1.145 -11.477 -14.18 1 88.75 44 ARG B CA 1
ATOM 1591 C C . ARG B 1 44 ? 2.271 -11.219 -15.172 1 88.75 44 ARG B C 1
ATOM 1593 O O . ARG B 1 44 ? 2.018 -10.883 -16.328 1 88.75 44 ARG B O 1
ATOM 1600 N N . GLN B 1 45 ? 3.455 -11.273 -14.656 1 90.12 45 GLN B N 1
ATOM 1601 C CA . GLN B 1 45 ? 4.609 -10.984 -15.5 1 90.12 45 GLN B CA 1
ATOM 1602 C C . GLN B 1 45 ? 5.797 -11.867 -15.125 1 90.12 45 GLN B C 1
ATOM 1604 O O . GLN B 1 45 ? 6.625 -11.492 -14.297 1 90.12 45 GLN B O 1
ATOM 1609 N N . GLU B 1 46 ? 5.949 -12.977 -15.883 1 92.25 46 GLU B N 1
ATOM 1610 C CA . GLU B 1 46 ? 7.113 -13.828 -15.68 1 92.25 46 GLU B CA 1
ATOM 1611 C C . GLU B 1 46 ? 8.344 -13.258 -16.375 1 92.25 46 GLU B C 1
ATOM 1613 O O . GLU B 1 46 ? 8.219 -12.445 -17.297 1 92.25 46 GLU B O 1
ATOM 1618 N N . GLY B 1 47 ? 9.453 -13.695 -15.875 1 94.38 47 GLY B N 1
ATOM 1619 C CA . GLY B 1 47 ? 10.695 -13.234 -16.484 1 94.38 47 GLY B CA 1
ATOM 1620 C C . GLY B 1 47 ? 11.094 -11.844 -16.031 1 94.38 47 GLY B C 1
ATOM 1621 O O . GLY B 1 47 ? 11.844 -11.156 -16.734 1 94.38 47 GLY B O 1
ATOM 1622 N N . ILE B 1 48 ? 10.602 -11.43 -14.961 1 93.88 48 ILE B N 1
ATOM 1623 C CA . ILE B 1 48 ? 10.945 -10.117 -14.406 1 93.88 48 ILE B CA 1
ATOM 1624 C C . ILE B 1 48 ? 12.336 -10.18 -13.773 1 93.88 48 ILE B C 1
ATOM 1626 O O . ILE B 1 48 ? 12.695 -11.18 -13.148 1 93.88 48 ILE B O 1
ATOM 1630 N N . HIS B 1 49 ? 13.039 -9.016 -13.867 1 93.75 49 HIS B N 1
ATOM 1631 C CA . HIS B 1 49 ? 14.328 -8.883 -13.195 1 93.75 49 HIS B CA 1
ATOM 1632 C C . HIS B 1 49 ? 14.148 -8.812 -11.68 1 93.75 49 HIS B C 1
ATOM 1634 O O . HIS B 1 49 ? 13.242 -8.141 -11.188 1 93.75 49 HIS B O 1
ATOM 1640 N N . GLN B 1 50 ? 15.086 -9.523 -11.031 1 91.69 50 GLN B N 1
ATOM 1641 C CA . GLN B 1 50 ? 15.016 -9.539 -9.57 1 91.69 50 GLN B CA 1
ATOM 1642 C C . GLN B 1 50 ? 15.023 -8.117 -9.008 1 91.69 50 GLN B C 1
ATOM 1644 O O . GLN B 1 50 ? 14.266 -7.809 -8.086 1 91.69 50 GLN B O 1
ATOM 1649 N N . ASN B 1 51 ? 15.82 -7.281 -9.594 1 91.19 51 ASN B N 1
ATOM 1650 C CA . ASN B 1 51 ? 15.922 -5.91 -9.102 1 91.19 51 ASN B CA 1
ATOM 1651 C C . ASN B 1 51 ? 14.617 -5.145 -9.312 1 91.19 51 ASN B C 1
ATOM 1653 O O . ASN B 1 51 ? 14.188 -4.391 -8.438 1 91.19 51 ASN B O 1
ATOM 1657 N N . LYS B 1 52 ? 14.07 -5.293 -10.391 1 92.81 52 LYS B N 1
ATOM 1658 C CA . LYS B 1 52 ? 12.789 -4.652 -10.68 1 92.81 52 LYS B CA 1
ATOM 1659 C C . LYS B 1 52 ? 11.695 -5.164 -9.75 1 92.81 52 LYS B C 1
ATOM 1661 O O . LYS B 1 52 ? 10.852 -4.395 -9.297 1 92.81 52 LYS B O 1
ATOM 1666 N N . LEU B 1 53 ? 11.75 -6.434 -9.461 1 94.38 53 LEU B N 1
ATOM 1667 C CA . LEU B 1 53 ? 10.781 -7.039 -8.555 1 94.38 53 LEU B CA 1
ATOM 1668 C C . LEU B 1 53 ? 10.914 -6.457 -7.156 1 94.38 53 LEU B C 1
ATOM 1670 O O . LEU B 1 53 ? 9.906 -6.176 -6.496 1 94.38 53 LEU B O 1
ATOM 1674 N N . ALA B 1 54 ? 12.117 -6.223 -6.676 1 93.75 54 ALA B N 1
ATOM 1675 C CA . ALA B 1 54 ? 12.359 -5.625 -5.367 1 93.75 54 ALA B CA 1
ATOM 1676 C C . ALA B 1 54 ? 11.727 -4.238 -5.273 1 93.75 54 ALA B C 1
ATOM 1678 O O . ALA B 1 54 ? 11.094 -3.904 -4.273 1 93.75 54 ALA B O 1
ATOM 1679 N N . ASP B 1 55 ? 11.805 -3.482 -6.379 1 89.5 55 ASP B N 1
ATOM 1680 C CA . ASP B 1 55 ? 11.227 -2.145 -6.445 1 89.5 55 ASP B CA 1
ATOM 1681 C C . ASP B 1 55 ? 9.703 -2.203 -6.398 1 89.5 55 ASP B C 1
ATOM 1683 O O . ASP B 1 55 ? 9.062 -1.41 -5.699 1 89.5 55 ASP B O 1
ATOM 1687 N N . LEU B 1 56 ? 9.188 -3.129 -7.047 1 90.81 56 LEU B N 1
ATOM 1688 C CA . LEU B 1 56 ? 7.742 -3.242 -7.18 1 90.81 56 LEU B CA 1
ATOM 1689 C C . LEU B 1 56 ? 7.109 -3.672 -5.859 1 90.81 56 LEU B C 1
ATOM 1691 O O . LEU B 1 56 ? 6.023 -3.207 -5.508 1 90.81 56 LEU B O 1
ATOM 1695 N N . ILE B 1 57 ? 7.816 -4.516 -5.137 1 91.06 57 ILE B N 1
ATOM 1696 C CA . ILE B 1 57 ? 7.207 -5 -3.904 1 91.06 57 ILE B CA 1
ATOM 1697 C C . ILE B 1 57 ? 7.75 -4.215 -2.715 1 91.06 57 ILE B C 1
ATOM 1699 O O . ILE B 1 57 ? 7.426 -4.512 -1.563 1 91.06 57 ILE B O 1
ATOM 1703 N N . GLU B 1 58 ? 8.594 -3.223 -2.994 1 87.75 58 GLU B N 1
ATOM 1704 C CA . GLU B 1 58 ? 9.078 -2.23 -2.043 1 87.75 58 GLU B CA 1
ATOM 1705 C C . GLU B 1 58 ? 9.805 -2.895 -0.875 1 87.75 58 GLU B C 1
ATOM 1707 O O . GLU B 1 58 ? 9.516 -2.604 0.287 1 87.75 58 GLU B O 1
ATOM 1712 N N . ILE B 1 59 ? 10.797 -3.744 -1.17 1 88.56 59 ILE B N 1
ATOM 1713 C CA . ILE B 1 59 ? 11.672 -4.344 -0.167 1 88.56 59 ILE B CA 1
ATOM 1714 C C . ILE B 1 59 ? 13.125 -4.238 -0.62 1 88.56 59 ILE B C 1
ATOM 1716 O O . ILE B 1 59 ? 13.398 -3.971 -1.792 1 88.56 59 ILE B O 1
ATOM 1720 N N . MET B 1 60 ? 14.031 -4.332 0.303 1 89.5 60 MET B N 1
ATOM 1721 C CA . MET B 1 60 ? 15.453 -4.258 -0.019 1 89.5 60 MET B CA 1
ATOM 1722 C C . MET B 1 60 ? 15.883 -5.445 -0.874 1 89.5 60 MET B C 1
ATOM 1724 O O . MET B 1 60 ? 15.43 -6.57 -0.653 1 89.5 60 MET B O 1
ATOM 1728 N N . PRO B 1 61 ? 16.797 -5.254 -1.816 1 93.38 61 PRO B N 1
ATOM 1729 C CA . PRO B 1 61 ? 17.234 -6.328 -2.707 1 93.38 61 PRO B CA 1
ATOM 1730 C C . PRO B 1 61 ? 17.766 -7.543 -1.949 1 93.38 61 PRO B C 1
ATOM 1732 O O . PRO B 1 61 ? 17.453 -8.68 -2.307 1 93.38 61 PRO B O 1
ATOM 1735 N N . ILE B 1 62 ? 18.453 -7.301 -0.904 1 94 62 ILE B N 1
ATOM 1736 C CA . ILE B 1 62 ? 19.047 -8.398 -0.144 1 94 62 ILE B CA 1
ATOM 1737 C C . ILE B 1 62 ? 17.938 -9.234 0.497 1 94 62 ILE B C 1
ATOM 1739 O O . ILE B 1 62 ? 18.031 -10.461 0.55 1 94 62 ILE B O 1
ATOM 1743 N N . THR B 1 63 ? 16.938 -8.578 0.991 1 93 63 THR B N 1
ATOM 1744 C CA . THR B 1 63 ? 15.789 -9.258 1.591 1 93 63 THR B CA 1
ATOM 1745 C C . THR B 1 63 ? 15.039 -10.07 0.547 1 93 63 THR B C 1
ATOM 1747 O O . THR B 1 63 ? 14.641 -11.211 0.809 1 93 63 THR B O 1
ATOM 1750 N N . LEU B 1 64 ? 14.875 -9.461 -0.595 1 95.5 64 LEU B N 1
ATOM 1751 C CA . LEU B 1 64 ? 14.195 -10.172 -1.675 1 95.5 64 LEU B CA 1
ATOM 1752 C C . LEU B 1 64 ? 14.984 -11.422 -2.08 1 95.5 64 LEU B C 1
ATOM 1754 O O . LEU B 1 64 ? 14.398 -12.477 -2.324 1 95.5 64 LEU B O 1
ATOM 1758 N N . ALA B 1 65 ? 16.281 -11.273 -2.188 1 96.06 65 ALA B N 1
ATOM 1759 C CA . ALA B 1 65 ? 17.109 -12.398 -2.582 1 96.06 65 ALA B CA 1
ATOM 1760 C C . ALA B 1 65 ? 16.906 -13.586 -1.646 1 96.06 65 ALA B C 1
ATOM 1762 O O . ALA B 1 65 ? 16.75 -14.727 -2.1 1 96.06 65 ALA B O 1
ATOM 1763 N N . ARG B 1 66 ? 16.875 -13.305 -0.396 1 96.56 66 ARG B N 1
ATOM 1764 C CA . ARG B 1 66 ? 16.656 -14.352 0.597 1 96.56 66 ARG B CA 1
ATOM 1765 C C . ARG B 1 66 ? 15.281 -14.984 0.446 1 96.56 66 ARG B C 1
ATOM 1767 O O . ARG B 1 66 ? 15.125 -16.203 0.569 1 96.56 66 ARG B O 1
ATOM 1774 N N . LEU B 1 67 ? 14.367 -14.18 0.223 1 96.75 67 LEU B N 1
ATOM 1775 C CA . LEU B 1 67 ? 12.992 -14.633 0.009 1 96.75 67 LEU B CA 1
ATOM 1776 C C . LEU B 1 67 ? 12.906 -15.547 -1.214 1 96.75 67 LEU B C 1
ATOM 1778 O O . LEU B 1 67 ? 12.289 -16.609 -1.161 1 96.75 67 LEU B O 1
ATOM 1782 N N . LEU B 1 68 ? 13.539 -15.117 -2.246 1 97.38 68 LEU B N 1
ATOM 1783 C CA . LEU B 1 68 ? 13.539 -15.898 -3.482 1 97.38 68 LEU B CA 1
ATOM 1784 C C . LEU B 1 68 ? 14.289 -17.219 -3.299 1 97.38 68 LEU B C 1
ATOM 1786 O O . LEU B 1 68 ? 13.891 -18.234 -3.857 1 97.38 68 LEU B O 1
ATOM 1790 N N . ASP B 1 69 ? 15.359 -17.156 -2.533 1 97.75 69 ASP B N 1
ATOM 1791 C CA . ASP B 1 69 ? 16.078 -18.391 -2.219 1 97.75 69 ASP B CA 1
ATOM 1792 C C . ASP B 1 69 ? 15.164 -19.422 -1.566 1 97.75 69 ASP B C 1
ATOM 1794 O O . ASP B 1 69 ? 15.148 -20.578 -1.965 1 97.75 69 ASP B O 1
ATOM 1798 N N . LYS B 1 70 ? 14.43 -18.969 -0.653 1 97.44 70 LYS B N 1
ATOM 1799 C CA . LYS B 1 70 ? 13.516 -19.844 0.068 1 97.44 70 LYS B CA 1
ATOM 1800 C C . LYS B 1 70 ? 12.43 -20.375 -0.857 1 97.44 70 LYS B C 1
ATOM 1802 O O . LYS B 1 70 ? 12.102 -21.562 -0.811 1 97.44 70 LYS B O 1
ATOM 1807 N N . MET B 1 71 ? 11.914 -19.562 -1.707 1 97.38 71 MET B N 1
ATOM 1808 C CA . MET B 1 71 ? 10.836 -19.953 -2.613 1 97.38 71 MET B CA 1
ATOM 1809 C C . MET B 1 71 ? 11.359 -20.906 -3.693 1 97.38 71 MET B C 1
ATOM 1811 O O . MET B 1 71 ? 10.641 -21.797 -4.145 1 97.38 71 MET B O 1
ATOM 1815 N N . GLU B 1 72 ? 12.547 -20.656 -4.102 1 97.81 72 GLU B N 1
ATOM 1816 C CA . GLU B 1 72 ? 13.188 -21.547 -5.059 1 97.81 72 GLU B CA 1
ATOM 1817 C C . GLU B 1 72 ? 13.461 -22.906 -4.438 1 97.81 72 GLU B C 1
ATOM 1819 O O . GLU B 1 72 ? 13.203 -23.953 -5.062 1 97.81 72 GLU B O 1
ATOM 1824 N N . ALA B 1 73 ? 13.977 -22.906 -3.248 1 97.62 73 ALA B N 1
ATOM 1825 C CA . ALA B 1 73 ? 14.211 -24.156 -2.518 1 97.62 73 ALA B CA 1
ATOM 1826 C C . ALA B 1 73 ? 12.914 -24.922 -2.33 1 97.62 73 ALA B C 1
ATOM 1828 O O . ALA B 1 73 ? 12.906 -26.156 -2.359 1 97.62 73 ALA B O 1
ATOM 1829 N N . GLY B 1 74 ? 11.844 -24.203 -2.17 1 96.06 74 GLY B N 1
ATOM 1830 C CA . GLY B 1 74 ? 10.531 -24.812 -2.025 1 96.06 74 GLY B CA 1
ATOM 1831 C C . GLY B 1 74 ? 9.945 -25.297 -3.342 1 96.06 74 GLY B C 1
ATOM 1832 O O . GLY B 1 74 ? 8.906 -25.969 -3.361 1 96.06 74 GLY B O 1
ATOM 1833 N N . GLY B 1 75 ? 10.609 -24.906 -4.434 1 97.19 75 GLY B N 1
ATOM 1834 C CA . GLY B 1 75 ? 10.219 -25.375 -5.75 1 97.19 75 GLY B CA 1
ATOM 1835 C C . GLY B 1 75 ? 9.148 -24.531 -6.402 1 97.19 75 GLY B C 1
ATOM 1836 O O . GLY B 1 75 ? 8.523 -24.938 -7.379 1 97.19 75 GLY B O 1
ATOM 1837 N N . PHE B 1 76 ? 8.836 -23.359 -5.906 1 97.25 76 PHE B N 1
ATOM 1838 C CA . PHE B 1 76 ? 7.742 -22.531 -6.406 1 97.25 76 PHE B CA 1
ATOM 1839 C C . PHE B 1 76 ? 8.219 -21.641 -7.555 1 97.25 76 PHE B C 1
ATOM 1841 O O . PHE B 1 76 ? 7.418 -21.25 -8.406 1 97.25 76 PHE B O 1
ATOM 1848 N N . ILE B 1 77 ? 9.508 -21.297 -7.539 1 98.06 77 ILE B N 1
ATOM 1849 C CA . ILE B 1 77 ? 10.047 -20.438 -8.586 1 98.06 77 ILE B CA 1
ATOM 1850 C C . ILE B 1 77 ? 11.367 -21.016 -9.094 1 98.06 77 ILE B C 1
ATOM 1852 O O . ILE B 1 77 ? 11.938 -21.922 -8.477 1 98.06 77 ILE B O 1
ATOM 1856 N N . GLU B 1 78 ? 11.805 -20.531 -10.188 1 97.81 78 GLU B N 1
ATOM 1857 C CA . GLU B 1 78 ? 13.117 -20.828 -10.742 1 97.81 78 GLU B CA 1
ATOM 1858 C C . GLU B 1 78 ? 13.75 -19.594 -11.375 1 97.81 78 GLU B C 1
ATOM 1860 O O . GLU B 1 78 ? 13.039 -18.703 -11.844 1 97.81 78 GLU B O 1
ATOM 1865 N N . ARG B 1 79 ? 15.07 -19.609 -11.297 1 96.5 79 ARG B N 1
ATOM 1866 C CA . ARG B 1 79 ? 15.82 -18.531 -11.914 1 96.5 79 ARG B CA 1
ATOM 1867 C C . ARG B 1 79 ? 16.484 -18.984 -13.219 1 96.5 79 ARG B C 1
ATOM 1869 O O . ARG B 1 79 ? 16.984 -20.109 -13.297 1 96.5 79 ARG B O 1
ATOM 1876 N N . ARG B 1 80 ? 16.359 -18.109 -14.195 1 95.88 80 ARG B N 1
ATOM 1877 C CA . ARG B 1 80 ? 17.031 -18.344 -15.469 1 95.88 80 ARG B CA 1
ATOM 1878 C C . ARG B 1 80 ? 17.875 -17.125 -15.875 1 95.88 80 ARG B C 1
ATOM 1880 O O . ARG B 1 80 ? 17.469 -15.984 -15.656 1 95.88 80 ARG B O 1
ATOM 1887 N N . PRO B 1 81 ? 19.062 -17.406 -16.5 1 93.44 81 PRO B N 1
ATOM 1888 C CA . PRO B 1 81 ? 19.844 -16.25 -16.953 1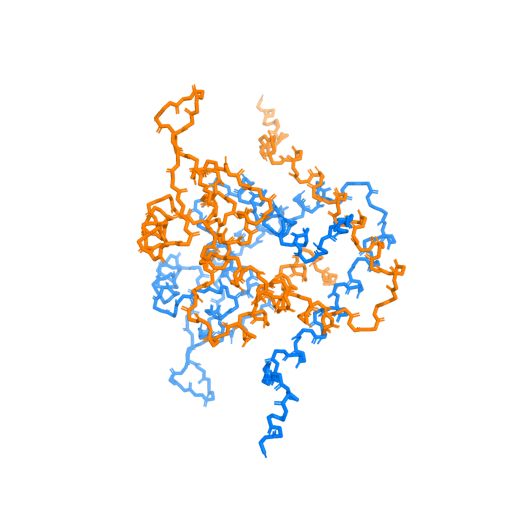 93.44 81 PRO B CA 1
ATOM 1889 C C . PRO B 1 81 ? 19.156 -15.484 -18.078 1 93.44 81 PRO B C 1
ATOM 1891 O O . PRO B 1 81 ? 18.516 -16.094 -18.953 1 93.44 81 PRO B O 1
ATOM 1894 N N . ASP B 1 82 ? 19.25 -14.18 -18.031 1 92.44 82 ASP B N 1
ATOM 1895 C CA . ASP B 1 82 ? 18.766 -13.344 -19.141 1 92.44 82 ASP B CA 1
ATOM 1896 C C . ASP B 1 82 ? 19.594 -13.562 -20.391 1 92.44 82 ASP B C 1
ATOM 1898 O O . ASP B 1 82 ? 20.828 -13.422 -20.359 1 92.44 82 ASP B O 1
ATOM 1902 N N . PRO B 1 83 ? 18.938 -13.859 -21.406 1 92.31 83 PRO B N 1
ATOM 1903 C CA . PRO B 1 83 ? 19.703 -14.07 -22.641 1 92.31 83 PRO B CA 1
ATOM 1904 C C . PRO B 1 83 ? 20.453 -12.82 -23.094 1 92.31 83 PRO B C 1
ATOM 1906 O O . PRO B 1 83 ? 21.5 -12.922 -23.75 1 92.31 83 PRO B O 1
ATOM 1909 N N . ALA B 1 84 ? 19.922 -11.695 -22.766 1 92.88 84 ALA B N 1
ATOM 1910 C CA . ALA B 1 84 ? 20.531 -10.43 -23.172 1 92.88 84 ALA B CA 1
ATOM 1911 C C . ALA B 1 84 ? 21.672 -10.039 -22.219 1 92.88 84 ALA B C 1
ATOM 1913 O O . ALA B 1 84 ? 22.547 -9.258 -22.594 1 92.88 84 ALA B O 1
ATOM 1914 N N . ASP B 1 85 ? 21.672 -10.438 -21.078 1 90.88 85 ASP B N 1
ATOM 1915 C CA . ASP B 1 85 ? 22.672 -10.148 -20.062 1 90.88 85 ASP B CA 1
ATOM 1916 C C . ASP B 1 85 ? 22.781 -11.289 -19.047 1 90.88 85 ASP B C 1
ATOM 1918 O O . ASP B 1 85 ? 22.016 -11.336 -18.078 1 90.88 85 ASP B O 1
ATOM 1922 N N . ARG B 1 86 ? 23.703 -12.156 -19.125 1 87.94 86 ARG B N 1
ATOM 1923 C CA . ARG B 1 86 ? 23.812 -13.375 -18.328 1 87.94 86 ARG B CA 1
ATOM 1924 C C . ARG B 1 86 ? 24.062 -13.062 -16.859 1 87.94 86 ARG B C 1
ATOM 1926 O O . ARG B 1 86 ? 23.922 -13.938 -16 1 87.94 86 ARG B O 1
ATOM 1933 N N . ARG B 1 87 ? 24.344 -11.867 -16.547 1 87.75 87 ARG B N 1
ATOM 1934 C CA . ARG B 1 87 ? 24.594 -11.477 -15.164 1 87.75 87 ARG B CA 1
ATOM 1935 C C . ARG B 1 87 ? 23.281 -11.195 -14.438 1 87.75 87 ARG B C 1
ATOM 1937 O O . ARG B 1 87 ? 23.266 -11.055 -13.211 1 87.75 87 ARG B O 1
ATOM 1944 N N . VAL B 1 88 ? 22.297 -11.164 -15.242 1 90.69 88 VAL B N 1
ATOM 1945 C CA . VAL B 1 88 ? 21 -10.836 -14.664 1 90.69 88 VAL B CA 1
ATOM 1946 C C . VAL B 1 88 ? 20.109 -12.078 -14.641 1 90.69 88 VAL B C 1
ATOM 1948 O O . VAL B 1 88 ? 20.078 -12.836 -15.617 1 90.69 88 VAL B O 1
ATOM 1951 N N . TRP B 1 89 ? 19.438 -12.242 -13.594 1 92.25 89 TRP B N 1
ATOM 1952 C CA . TRP B 1 89 ? 18.547 -13.398 -13.445 1 92.25 89 TRP B CA 1
ATOM 1953 C C . TRP B 1 89 ? 17.094 -12.992 -13.648 1 92.25 89 TRP B C 1
ATOM 1955 O O . TRP B 1 89 ? 16.641 -11.969 -13.133 1 92.25 89 TRP B O 1
ATOM 1965 N N . LEU B 1 90 ? 16.438 -13.875 -14.438 1 96.25 90 LEU B N 1
ATOM 1966 C CA . LEU B 1 90 ? 14.984 -13.773 -14.617 1 96.25 90 LEU B CA 1
ATOM 1967 C C . LEU B 1 90 ? 14.258 -14.781 -13.734 1 96.25 90 LEU B C 1
ATOM 1969 O O . LEU B 1 90 ? 14.727 -15.914 -13.562 1 96.25 90 LEU B O 1
ATOM 1973 N N . ILE B 1 91 ? 13.102 -14.398 -13.219 1 97.62 91 ILE B N 1
ATOM 1974 C CA . ILE B 1 91 ? 12.383 -15.25 -12.281 1 97.62 91 ILE B CA 1
ATOM 1975 C C . ILE B 1 91 ? 11.117 -15.797 -12.938 1 97.62 91 ILE B C 1
ATOM 1977 O O . ILE B 1 91 ? 10.328 -15.039 -13.508 1 97.62 91 ILE B O 1
ATOM 1981 N N . TYR B 1 92 ? 10.945 -17.094 -12.836 1 97.75 92 TYR B N 1
ATOM 1982 C CA . TYR B 1 92 ? 9.789 -17.766 -13.422 1 97.75 92 TYR B CA 1
ATOM 1983 C C . TYR B 1 92 ? 9.078 -18.625 -12.383 1 97.75 92 TYR B C 1
ATOM 1985 O O . TYR B 1 92 ? 9.719 -19.156 -11.461 1 97.75 92 TYR B O 1
ATOM 1993 N N . LEU B 1 93 ? 7.75 -18.781 -12.594 1 97.62 93 LEU B N 1
ATOM 1994 C CA . LEU B 1 93 ? 6.992 -19.719 -11.789 1 97.62 93 LEU B CA 1
ATOM 1995 C C . LEU B 1 93 ? 7.246 -21.156 -12.258 1 97.62 93 LEU B C 1
ATOM 1997 O O . LEU B 1 93 ? 7.426 -21.406 -13.453 1 97.62 93 LEU B O 1
ATOM 2001 N N . THR B 1 94 ? 7.219 -22.078 -11.289 1 97.62 94 THR B N 1
ATOM 2002 C CA . THR B 1 94 ? 7.199 -23.5 -11.633 1 97.62 94 THR B CA 1
ATOM 2003 C C . THR B 1 94 ? 5.777 -24.047 -11.57 1 97.62 94 THR B C 1
ATOM 2005 O O . THR B 1 94 ? 4.887 -23.422 -10.992 1 97.62 94 THR B O 1
ATOM 2008 N N . PRO B 1 95 ? 5.574 -25.234 -12.133 1 97.25 95 PRO B N 1
ATOM 2009 C CA . PRO B 1 95 ? 4.246 -25.859 -12.055 1 97.25 95 PRO B CA 1
ATOM 2010 C C . PRO B 1 95 ? 3.787 -26.078 -10.617 1 97.25 95 PRO B C 1
ATOM 2012 O O . PRO B 1 95 ? 2.584 -26.078 -10.336 1 97.25 95 PRO B O 1
ATOM 2015 N N . LYS B 1 96 ? 4.707 -26.172 -9.758 1 96.75 96 LYS B N 1
ATOM 2016 C CA . LYS B 1 96 ? 4.387 -26.422 -8.352 1 96.75 96 LYS B CA 1
ATOM 2017 C C . LYS B 1 96 ? 3.678 -25.219 -7.734 1 96.75 96 LYS B C 1
ATOM 2019 O O . LYS B 1 96 ? 2.965 -25.359 -6.738 1 96.75 96 LYS B O 1
ATOM 2024 N N . ALA B 1 97 ? 3.799 -24.078 -8.367 1 97.06 97 ALA B N 1
ATOM 2025 C CA . ALA B 1 97 ? 3.207 -22.844 -7.828 1 97.06 97 ALA B CA 1
ATOM 2026 C C . ALA B 1 97 ? 1.759 -22.688 -8.281 1 97.06 97 ALA B C 1
ATOM 2028 O O . ALA B 1 97 ? 1.017 -21.875 -7.734 1 97.06 97 ALA B O 1
ATOM 2029 N N . HIS B 1 98 ? 1.321 -23.484 -9.211 1 95.81 98 HIS B N 1
ATOM 2030 C CA . HIS B 1 98 ? 0.041 -23.25 -9.867 1 95.81 98 HIS B CA 1
ATOM 2031 C C . HIS B 1 98 ? -1.118 -23.391 -8.891 1 95.81 98 HIS B C 1
ATOM 2033 O O . HIS B 1 98 ? -2.035 -22.562 -8.883 1 95.81 98 HIS B O 1
ATOM 2039 N N . PRO B 1 99 ? -1.088 -24.422 -8.008 1 95.69 99 PRO B N 1
ATOM 2040 C CA . PRO B 1 99 ? -2.172 -24.5 -7.023 1 95.69 99 PRO B CA 1
ATOM 2041 C C . PRO B 1 99 ? -2.254 -23.266 -6.125 1 95.69 99 PRO B C 1
ATOM 2043 O O . PRO B 1 99 ? -3.352 -22.828 -5.781 1 95.69 99 PRO B O 1
ATOM 2046 N N . LEU B 1 100 ? -1.124 -22.719 -5.809 1 95.25 100 LEU B N 1
ATOM 2047 C CA . LEU B 1 100 ? -1.096 -21.516 -4.977 1 95.25 100 LEU B CA 1
ATOM 2048 C C . LEU B 1 100 ? -1.643 -20.312 -5.734 1 95.25 100 LEU B C 1
ATOM 2050 O O . LEU B 1 100 ? -2.326 -19.469 -5.152 1 95.25 100 LEU B O 1
ATOM 2054 N N . ILE B 1 101 ? -1.341 -20.266 -7 1 95.44 101 ILE B N 1
ATOM 2055 C CA . ILE B 1 101 ? -1.84 -19.188 -7.84 1 95.44 101 ILE B CA 1
ATOM 2056 C C . ILE B 1 101 ? -3.363 -19.25 -7.926 1 95.44 101 ILE B C 1
ATOM 2058 O O . ILE B 1 101 ? -4.043 -18.234 -7.879 1 95.44 101 ILE B O 1
ATOM 2062 N N . GLU B 1 102 ? -3.871 -20.422 -7.996 1 95.06 102 GLU B N 1
ATOM 2063 C CA . GLU B 1 102 ? -5.32 -20.594 -8.047 1 95.06 102 GLU B CA 1
ATOM 2064 C C . GLU B 1 102 ? -5.973 -20.172 -6.73 1 95.06 102 GLU B C 1
ATOM 2066 O O . GLU B 1 102 ? -7.035 -19.547 -6.734 1 95.06 102 GLU B O 1
ATOM 2071 N N . VAL B 1 103 ? -5.328 -20.547 -5.668 1 94.12 103 VAL B N 1
ATOM 2072 C CA . VAL B 1 103 ? -5.793 -20.109 -4.352 1 94.12 103 VAL B CA 1
ATOM 2073 C C . VAL B 1 103 ? -5.77 -18.594 -4.266 1 94.12 103 VAL B C 1
ATOM 2075 O O . VAL B 1 103 ? -6.73 -17.969 -3.799 1 94.12 103 VAL B O 1
ATOM 2078 N N . MET B 1 104 ? -4.73 -18.016 -4.719 1 94 104 MET B N 1
ATOM 2079 C CA . MET B 1 104 ? -4.57 -16.562 -4.723 1 94 104 MET B CA 1
ATOM 2080 C C . MET B 1 104 ? -5.68 -15.891 -5.527 1 94 104 MET B C 1
ATOM 2082 O O . MET B 1 104 ? -6.285 -14.914 -5.07 1 94 104 MET B O 1
ATOM 2086 N N . ARG B 1 105 ? -5.961 -16.438 -6.664 1 92.75 105 ARG B N 1
ATOM 2087 C CA . ARG B 1 105 ? -7.012 -15.898 -7.52 1 92.75 105 ARG B CA 1
ATOM 2088 C C . ARG B 1 105 ? -8.375 -16 -6.84 1 92.75 105 ARG B C 1
ATOM 2090 O O . ARG B 1 105 ? -9.148 -15.047 -6.844 1 92.75 105 ARG B O 1
ATOM 2097 N N . SER B 1 106 ? -8.641 -17.141 -6.27 1 94.06 106 SER B N 1
ATOM 2098 C CA . SER B 1 106 ? -9.914 -17.375 -5.594 1 94.06 106 SER B CA 1
ATOM 2099 C C . SER B 1 106 ? -10.086 -16.438 -4.402 1 94.06 106 SER B C 1
ATOM 2101 O O . SER B 1 106 ? -11.125 -15.781 -4.266 1 94.06 106 SER B O 1
ATOM 2103 N N . ASN B 1 107 ? -9.047 -16.359 -3.543 1 93.5 107 ASN B N 1
ATOM 2104 C CA . ASN B 1 107 ? -9.102 -15.492 -2.375 1 93.5 107 ASN B CA 1
ATOM 2105 C C . ASN B 1 107 ? -9.188 -14.016 -2.777 1 93.5 107 ASN B C 1
ATOM 2107 O O . ASN B 1 107 ? -9.875 -13.234 -2.127 1 93.5 107 ASN B O 1
ATOM 2111 N N . GLY B 1 108 ? -8.492 -13.68 -3.893 1 93.69 108 GLY B N 1
ATOM 2112 C CA . GLY B 1 108 ? -8.594 -12.328 -4.426 1 93.69 108 GLY B CA 1
ATOM 2113 C C . GLY B 1 108 ? -10 -11.977 -4.883 1 93.69 108 GLY B C 1
ATOM 2114 O O . GLY B 1 108 ? -10.484 -10.875 -4.617 1 93.69 108 GLY B O 1
ATOM 2115 N N . GLN B 1 109 ? -10.594 -12.922 -5.492 1 93.62 109 GLN B N 1
ATOM 2116 C CA . GLN B 1 109 ? -11.953 -12.719 -5.973 1 93.62 109 GLN B CA 1
ATOM 2117 C C . GLN B 1 109 ? -12.93 -12.57 -4.809 1 93.62 109 GLN B C 1
ATOM 2119 O O . GLN B 1 109 ? -13.797 -11.695 -4.832 1 93.62 109 GLN B O 1
ATOM 2124 N N . LYS B 1 110 ? -12.828 -13.406 -3.814 1 94.56 110 LYS B N 1
ATOM 2125 C CA . LYS B 1 110 ? -13.688 -13.328 -2.637 1 94.56 110 LYS B CA 1
ATOM 2126 C C . LYS B 1 110 ? -13.5 -12 -1.908 1 94.56 110 LYS B C 1
ATOM 2128 O O . LYS B 1 110 ? -14.477 -11.367 -1.501 1 94.56 110 LYS B O 1
ATOM 2133 N N . THR B 1 111 ? -12.266 -11.57 -1.761 1 95.38 111 THR B N 1
ATOM 2134 C CA . THR B 1 111 ? -11.953 -10.305 -1.109 1 95.38 111 THR B CA 1
ATOM 2135 C C . THR B 1 111 ? -12.578 -9.141 -1.873 1 95.38 111 THR B C 1
ATOM 2137 O O . THR B 1 111 ? -13.188 -8.25 -1.272 1 95.38 111 THR B O 1
ATOM 2140 N N . ARG B 1 112 ? -12.453 -9.133 -3.193 1 94.81 112 ARG B N 1
ATOM 2141 C CA . ARG B 1 112 ? -13.039 -8.078 -4.02 1 94.81 112 ARG B CA 1
ATOM 2142 C C . ARG B 1 112 ? -14.562 -8.094 -3.936 1 94.81 112 ARG B C 1
ATOM 2144 O O . ARG B 1 112 ? -15.195 -7.039 -3.924 1 94.81 112 ARG B O 1
ATOM 2151 N N . GLY B 1 113 ? -15.078 -9.289 -3.926 1 94.69 113 GLY B N 1
ATOM 2152 C CA . GLY B 1 113 ? -16.516 -9.398 -3.762 1 94.69 113 GLY B CA 1
ATOM 2153 C C . GLY B 1 113 ? -17.031 -8.703 -2.516 1 94.69 113 GLY B C 1
ATOM 2154 O O . GLY B 1 113 ? -18.047 -7.992 -2.564 1 94.69 113 GLY B O 1
ATOM 2155 N N . GLU B 1 114 ? -16.359 -8.852 -1.387 1 96.38 114 GLU B N 1
ATOM 2156 C CA . GLU B 1 114 ? -16.703 -8.188 -0.14 1 96.38 114 GLU B CA 1
ATOM 2157 C C . GLU B 1 114 ? -16.469 -6.68 -0.233 1 96.38 114 GLU B C 1
ATOM 2159 O O . GLU B 1 114 ? -17.312 -5.883 0.179 1 96.38 114 GLU B O 1
ATOM 2164 N N . ALA B 1 115 ? -15.359 -6.297 -0.832 1 97.12 115 ALA B N 1
ATOM 2165 C CA . ALA B 1 115 ? -14.938 -4.898 -0.906 1 97.12 115 ALA B CA 1
ATOM 2166 C C . ALA B 1 115 ? -15.898 -4.09 -1.777 1 97.12 115 ALA B C 1
ATOM 2168 O O . ALA B 1 115 ? -16.156 -2.916 -1.502 1 97.12 115 ALA B O 1
ATOM 2169 N N . PHE B 1 116 ? -16.422 -4.746 -2.811 1 97.06 116 PHE B N 1
ATOM 2170 C CA . PHE B 1 116 ? -17.172 -4.004 -3.824 1 97.06 116 PHE B CA 1
ATOM 2171 C C . PHE B 1 116 ? -18.672 -4.18 -3.631 1 97.06 116 PHE B C 1
ATOM 2173 O O . PHE B 1 116 ? -19.453 -3.814 -4.504 1 97.06 116 PHE B O 1
ATOM 2180 N N . ALA B 1 117 ? -19.047 -4.777 -2.514 1 97 117 ALA B N 1
ATOM 2181 C CA . ALA B 1 117 ? -20.469 -4.902 -2.221 1 97 117 ALA B CA 1
ATOM 2182 C C . ALA B 1 117 ? -21.172 -3.551 -2.309 1 97 117 ALA B C 1
ATOM 2184 O O . ALA B 1 117 ? -20.703 -2.562 -1.74 1 97 117 ALA B O 1
ATOM 2185 N N . GLY B 1 118 ? -22.25 -3.451 -3.129 1 97.12 118 GLY B N 1
ATOM 2186 C CA . GLY B 1 118 ? -23.016 -2.227 -3.252 1 97.12 118 GLY B CA 1
ATOM 2187 C C . GLY B 1 118 ? -22.562 -1.352 -4.406 1 97.12 118 GLY B C 1
ATOM 2188 O O . GLY B 1 118 ? -23.203 -0.345 -4.715 1 97.12 118 GLY B O 1
ATOM 2189 N N . LEU B 1 119 ? -21.5 -1.738 -5.066 1 96.56 119 LEU B N 1
ATOM 2190 C CA . LEU B 1 119 ? -21.047 -1.014 -6.25 1 96.56 119 LEU B CA 1
ATOM 2191 C C . LEU B 1 119 ? -21.609 -1.642 -7.52 1 96.56 119 LEU B C 1
ATOM 2193 O O . LEU B 1 119 ? -21.484 -2.848 -7.734 1 96.56 119 LEU B O 1
ATOM 2197 N N . SER B 1 120 ? -22.234 -0.854 -8.344 1 95.94 120 SER B N 1
ATOM 2198 C CA . SER B 1 120 ? -22.719 -1.339 -9.633 1 95.94 120 SER B CA 1
ATOM 2199 C C . SER B 1 120 ? -21.547 -1.653 -10.57 1 95.94 120 SER B C 1
ATOM 2201 O O . SER B 1 120 ? -20.422 -1.213 -10.344 1 95.94 120 SER B O 1
ATOM 2203 N N . ALA B 1 121 ? -21.844 -2.381 -11.633 1 94.38 121 ALA B N 1
ATOM 2204 C CA . ALA B 1 121 ? -20.844 -2.668 -12.648 1 94.38 121 ALA B CA 1
ATOM 2205 C C . ALA B 1 121 ? -20.312 -1.382 -13.281 1 94.38 121 ALA B C 1
ATOM 2207 O O . ALA B 1 121 ? -19.125 -1.262 -13.555 1 94.38 121 ALA B O 1
ATOM 2208 N N . ASP B 1 122 ? -21.219 -0.451 -13.398 1 94.88 122 ASP B N 1
ATOM 2209 C CA . ASP B 1 122 ? -20.828 0.834 -13.977 1 94.88 122 ASP B CA 1
ATOM 2210 C C . ASP B 1 122 ? -19.906 1.605 -13.031 1 94.88 122 ASP B C 1
ATOM 2212 O O . ASP B 1 122 ? -18.922 2.195 -13.461 1 94.88 122 ASP B O 1
ATOM 2216 N N . ALA B 1 123 ? -20.219 1.559 -11.773 1 95.12 123 ALA B N 1
ATOM 2217 C CA . ALA B 1 123 ? -19.391 2.232 -10.773 1 95.12 123 ALA B CA 1
ATOM 2218 C C . ALA B 1 123 ? -17.984 1.622 -10.719 1 95.12 123 ALA B C 1
ATOM 2220 O O . ALA B 1 123 ? -17 2.34 -10.578 1 95.12 123 ALA B O 1
ATOM 2221 N N . GLN B 1 124 ? -17.906 0.321 -10.883 1 95.69 124 GLN B N 1
ATOM 2222 C CA . GLN B 1 124 ? -16.625 -0.369 -10.883 1 95.69 124 GLN B CA 1
ATOM 2223 C C . GLN B 1 124 ? -15.797 -0.009 -12.117 1 95.69 124 GLN B C 1
ATOM 2225 O O . GLN B 1 124 ? -14.594 0.212 -12.023 1 95.69 124 GLN B O 1
ATOM 2230 N N . GLN B 1 125 ? -16.484 0.047 -13.195 1 95.06 125 GLN B N 1
ATOM 2231 C CA . GLN B 1 125 ? -15.789 0.414 -14.43 1 95.06 125 GLN B CA 1
ATOM 2232 C C . GLN B 1 125 ? -15.266 1.844 -14.359 1 95.06 125 GLN B C 1
ATOM 2234 O O . GLN B 1 125 ? -14.148 2.121 -14.805 1 95.06 125 GLN B O 1
ATOM 2239 N N . GLN B 1 126 ? -16.047 2.705 -13.82 1 95.69 126 GLN B N 1
ATOM 2240 C CA . GLN B 1 126 ? -15.617 4.09 -13.648 1 95.69 126 GLN B CA 1
ATOM 2241 C C . GLN B 1 126 ? -14.43 4.18 -12.695 1 95.69 126 GLN B C 1
ATOM 2243 O O . GLN B 1 126 ? -13.492 4.945 -12.945 1 95.69 126 GLN B O 1
ATOM 2248 N N . LEU B 1 127 ? -14.484 3.424 -11.625 1 96.81 127 LEU B N 1
ATOM 2249 C CA . LEU B 1 127 ? -13.367 3.363 -10.695 1 96.81 127 LEU B CA 1
ATOM 2250 C C . LEU B 1 127 ? -12.086 2.912 -11.398 1 96.81 127 LEU B C 1
ATOM 2252 O O . LEU B 1 127 ? -11.039 3.545 -11.25 1 96.81 127 LEU B O 1
ATOM 2256 N N . LEU B 1 128 ? -12.219 1.891 -12.18 1 96.62 128 LEU B N 1
ATOM 2257 C CA . LEU B 1 128 ? -11.07 1.35 -12.898 1 96.62 128 LEU B CA 1
ATOM 2258 C C . LEU B 1 128 ? -10.492 2.387 -13.859 1 96.62 128 LEU B C 1
ATOM 2260 O O . LEU B 1 128 ? -9.273 2.578 -13.914 1 96.62 128 LEU B O 1
ATOM 2264 N N . GLN B 1 129 ? -11.352 3.066 -14.547 1 96.69 129 GLN B N 1
ATOM 2265 C CA . GLN B 1 129 ? -10.898 4.07 -15.5 1 96.69 129 GLN B CA 1
ATOM 2266 C C . GLN B 1 129 ? -10.172 5.215 -14.797 1 96.69 129 GLN B C 1
ATOM 2268 O O . GLN B 1 129 ? -9.125 5.668 -15.258 1 96.69 129 GLN B O 1
ATOM 2273 N N . THR B 1 130 ? -10.75 5.652 -13.742 1 97.69 130 THR B N 1
ATOM 2274 C CA . THR B 1 130 ? -10.156 6.742 -12.977 1 97.69 130 THR B CA 1
ATOM 2275 C C . THR B 1 130 ? -8.805 6.324 -12.406 1 97.69 130 THR B C 1
ATOM 2277 O O . THR B 1 130 ? -7.828 7.07 -12.508 1 97.69 130 THR B O 1
ATOM 2280 N N . LEU B 1 131 ? -8.711 5.137 -11.867 1 97.69 131 LEU B N 1
ATOM 2281 C CA . LEU B 1 131 ? -7.465 4.637 -11.305 1 97.69 131 LEU B CA 1
ATOM 2282 C C . LEU B 1 131 ? -6.402 4.48 -12.383 1 97.69 131 LEU B C 1
ATOM 2284 O O . LEU B 1 131 ? -5.227 4.77 -12.156 1 97.69 131 LEU B O 1
ATOM 2288 N N . CYS B 1 132 ? -6.824 4.043 -13.57 1 97.62 132 CYS B N 1
ATOM 2289 C CA . CYS B 1 132 ? -5.879 3.887 -14.672 1 97.62 132 CYS B CA 1
ATOM 2290 C C . CYS B 1 132 ? -5.316 5.238 -15.102 1 97.62 132 CYS B C 1
ATOM 2292 O O . CYS B 1 132 ? -4.129 5.348 -15.414 1 97.62 132 CYS B O 1
ATOM 2294 N N . LEU B 1 133 ? -6.172 6.215 -15.109 1 98.12 133 LEU B N 1
ATOM 2295 C CA . LEU B 1 133 ? -5.703 7.559 -15.43 1 98.12 133 LEU B CA 1
ATOM 2296 C C . LEU B 1 133 ? -4.711 8.055 -14.383 1 98.12 133 LEU B C 1
ATOM 2298 O O . LEU B 1 133 ? -3.652 8.586 -14.727 1 98.12 133 LEU B O 1
ATOM 2302 N N . ILE B 1 134 ? -5 7.875 -13.141 1 98.12 134 ILE B N 1
ATOM 2303 C CA . ILE B 1 134 ? -4.121 8.281 -12.047 1 98.12 134 ILE B CA 1
ATOM 2304 C C . ILE B 1 134 ? -2.787 7.551 -12.156 1 98.12 134 ILE B C 1
ATOM 2306 O O . ILE B 1 134 ? -1.725 8.156 -11.984 1 98.12 134 ILE B O 1
ATOM 2310 N N . LYS B 1 135 ? -2.871 6.285 -12.422 1 97.94 135 LYS B N 1
ATOM 2311 C CA . LYS B 1 135 ? -1.657 5.488 -12.57 1 97.94 135 LYS B CA 1
ATOM 2312 C C . LYS B 1 135 ? -0.779 6.035 -13.695 1 97.94 135 LYS B C 1
ATOM 2314 O O . LYS B 1 135 ? 0.435 6.172 -13.531 1 97.94 135 LYS B O 1
ATOM 2319 N N . SER B 1 136 ? -1.388 6.328 -14.805 1 98.31 136 SER B N 1
ATOM 2320 C CA . SER B 1 136 ? -0.648 6.875 -15.938 1 98.31 136 SER B CA 1
ATOM 2321 C C . SER B 1 136 ? 0.02 8.195 -15.57 1 98.31 136 SER B C 1
ATOM 2323 O O . SER B 1 136 ? 1.192 8.414 -15.891 1 98.31 136 SER B O 1
ATOM 2325 N N . ASN B 1 137 ? -0.697 9.094 -14.914 1 98.25 137 ASN B N 1
ATOM 2326 C CA . ASN B 1 137 ? -0.154 10.367 -14.469 1 98.25 137 ASN B CA 1
ATOM 2327 C C . ASN B 1 137 ? 1.049 10.18 -13.547 1 98.25 137 ASN B C 1
ATOM 2329 O O . ASN B 1 137 ? 2.061 10.867 -13.688 1 98.25 137 ASN B O 1
ATOM 2333 N N . LEU B 1 138 ? 0.916 9.234 -12.664 1 97.94 138 LEU B N 1
ATOM 2334 C CA . LEU B 1 138 ? 1.96 9.016 -11.672 1 97.94 138 LEU B CA 1
ATOM 2335 C C . LEU B 1 138 ? 3.195 8.391 -12.305 1 97.94 138 LEU B C 1
ATOM 2337 O O . LEU B 1 138 ? 4.324 8.688 -11.906 1 97.94 138 LEU B O 1
ATOM 2341 N N . LEU B 1 139 ? 2.975 7.492 -13.258 1 97.25 139 LEU B N 1
ATOM 2342 C CA . LEU B 1 139 ? 4.105 6.922 -13.977 1 97.25 139 LEU B CA 1
ATOM 2343 C C . LEU B 1 139 ? 4.906 8.016 -14.68 1 97.25 139 LEU B C 1
ATOM 2345 O O . LEU B 1 139 ? 6.141 8.008 -14.641 1 97.25 139 LEU B O 1
ATOM 2349 N N . GLU B 1 140 ? 4.223 8.914 -15.25 1 97.06 140 GLU B N 1
ATOM 2350 C CA . GLU B 1 140 ? 4.879 10.031 -15.914 1 97.06 140 GLU B CA 1
ATOM 2351 C C . GLU B 1 140 ? 5.59 10.93 -14.906 1 97.06 140 GLU B C 1
ATOM 2353 O O . GLU B 1 140 ? 6.73 11.344 -15.133 1 97.06 140 GLU B O 1
ATOM 2358 N N . ALA B 1 141 ? 4.914 11.227 -13.828 1 96.38 141 ALA B N 1
ATOM 2359 C CA . ALA B 1 141 ? 5.488 12.094 -12.812 1 96.38 141 ALA B CA 1
ATOM 2360 C C . ALA B 1 141 ? 6.742 11.477 -12.203 1 96.38 141 ALA B C 1
ATOM 2362 O O . ALA B 1 141 ? 7.754 12.164 -12.016 1 96.38 141 ALA B O 1
ATOM 2363 N N . CYS B 1 142 ? 6.699 10.195 -11.953 1 95.94 142 CYS B N 1
ATOM 2364 C CA . CYS B 1 142 ? 7.809 9.508 -11.297 1 95.94 142 CYS B CA 1
ATOM 2365 C C . CYS B 1 142 ? 9.016 9.414 -12.219 1 95.94 142 CYS B C 1
ATOM 2367 O O . CYS B 1 142 ? 10.141 9.188 -11.766 1 95.94 142 CYS B O 1
ATOM 2369 N N . ALA B 1 143 ? 8.766 9.562 -13.422 1 93.88 143 ALA B N 1
ATOM 2370 C CA . ALA B 1 143 ? 9.852 9.516 -14.398 1 93.88 143 ALA B CA 1
ATOM 2371 C C . ALA B 1 143 ? 10.586 10.852 -14.477 1 93.88 143 ALA B C 1
ATOM 2373 O O . ALA B 1 143 ? 11.656 10.945 -15.078 1 93.88 143 ALA B O 1
ATOM 2374 N N . GLN B 1 144 ? 10.047 11.859 -13.82 1 92.44 144 GLN B N 1
ATOM 2375 C CA . GLN B 1 144 ? 10.633 13.195 -13.812 1 92.44 144 GLN B CA 1
ATOM 2376 C C . GLN B 1 144 ? 11.156 13.555 -12.422 1 92.44 144 GLN B C 1
ATOM 2378 O O . GLN B 1 144 ? 10.648 13.07 -11.414 1 92.44 144 GLN B O 1
ATOM 2383 N N . PRO B 1 145 ? 12.219 14.375 -12.414 1 88.38 145 PRO B N 1
ATOM 2384 C CA . PRO B 1 145 ? 12.672 14.828 -11.102 1 88.38 145 PRO B CA 1
ATOM 2385 C C . PRO B 1 145 ? 11.609 15.625 -10.352 1 88.38 145 PRO B C 1
ATOM 2387 O O . PRO B 1 145 ? 10.781 16.297 -10.969 1 88.38 145 PRO B O 1
ATOM 2390 N N . ALA B 1 146 ? 11.438 15.422 -9.039 1 79.81 146 ALA B N 1
ATOM 2391 C CA . ALA B 1 146 ? 10.438 16.109 -8.219 1 79.81 146 ALA B CA 1
ATOM 2392 C C . ALA B 1 146 ? 10.875 17.531 -7.902 1 79.81 146 ALA B C 1
ATOM 2394 O O . ALA B 1 146 ? 10.219 18.234 -7.129 1 79.81 146 ALA B O 1
ATOM 2395 N N . VAL B 1 147 ? 11.969 18.125 -8.43 1 66.19 147 VAL B N 1
ATOM 2396 C CA . VAL B 1 147 ? 12.539 19.406 -8.039 1 66.19 147 VAL B CA 1
ATOM 2397 C C . VAL B 1 147 ? 11.508 20.516 -8.242 1 66.19 147 VAL B C 1
ATOM 2399 O O . VAL B 1 147 ? 10.711 20.469 -9.188 1 66.19 147 VAL B O 1
ATOM 2402 N N . ASP B 1 148 ? 11.07 21.125 -7.102 1 56.22 148 ASP B N 1
ATOM 2403 C CA . ASP B 1 148 ? 10.367 22.391 -7.273 1 56.22 148 ASP B CA 1
ATOM 2404 C C . ASP B 1 148 ? 11.094 23.297 -8.266 1 56.22 148 ASP B C 1
ATOM 2406 O O . ASP B 1 148 ? 12.312 23.469 -8.172 1 56.22 148 ASP B O 1
ATOM 2410 N N . ARG B 1 149 ? 10.797 23.344 -9.523 1 46.19 149 ARG B N 1
ATOM 2411 C CA . ARG B 1 149 ? 11.359 24.391 -10.352 1 46.19 149 ARG B CA 1
ATOM 2412 C C . ARG B 1 149 ? 11.461 25.703 -9.578 1 46.19 149 ARG B C 1
ATOM 2414 O O . ARG B 1 149 ? 10.656 26.625 -9.781 1 46.19 149 ARG B O 1
ATOM 2421 N N . GLU B 1 150 ? 11.344 25.734 -8.344 1 41.84 150 GLU B N 1
ATOM 2422 C CA . GLU B 1 150 ? 11.617 27.078 -7.848 1 41.84 150 GLU B CA 1
ATOM 2423 C C . GLU B 1 150 ? 12.977 27.578 -8.328 1 41.84 150 GLU B C 1
ATOM 2425 O O . GLU B 1 150 ? 14.008 26.984 -8.008 1 41.84 150 GLU B O 1
ATOM 2430 N N . LYS B 1 151 ? 13.109 28.062 -9.586 1 40.34 151 LYS B N 1
ATOM 2431 C CA . LYS B 1 151 ? 14.148 29.016 -9.969 1 40.34 151 LYS B CA 1
ATOM 2432 C C . LYS B 1 151 ? 14.523 29.922 -8.797 1 40.34 151 LYS B C 1
ATOM 2434 O O . LYS B 1 151 ? 13.688 30.672 -8.305 1 40.34 151 LYS B O 1
ATOM 2439 N N . VAL B 1 152 ? 15.289 29.578 -7.871 1 35.88 152 VAL B N 1
ATOM 2440 C CA . VAL B 1 152 ? 16.062 30.609 -7.195 1 35.88 152 VAL B CA 1
ATOM 2441 C C . VAL B 1 152 ? 16.594 31.609 -8.219 1 35.88 152 VAL B C 1
ATOM 2443 O O . VAL B 1 152 ? 17.438 31.266 -9.055 1 35.88 152 VAL B O 1
ATOM 2446 N N . HIS B 1 153 ? 15.75 32.312 -8.844 1 33.09 153 HIS B N 1
ATOM 2447 C CA . HIS B 1 153 ? 16.344 33.531 -9.336 1 33.09 153 HIS B CA 1
ATOM 2448 C C . HIS B 1 153 ? 17.234 34.188 -8.281 1 33.09 153 HIS B C 1
ATOM 2450 O O . HIS B 1 153 ? 16.75 34.688 -7.27 1 33.09 153 HIS B O 1
ATOM 2456 N N . VAL B 1 154 ? 18.312 33.438 -7.867 1 25.25 154 VAL B N 1
ATOM 2457 C CA . VAL B 1 154 ? 19.359 34.438 -7.582 1 25.25 154 VAL B CA 1
ATOM 2458 C C . VAL B 1 154 ? 19.672 35.219 -8.844 1 25.25 154 VAL B C 1
ATOM 2460 O O . VAL B 1 154 ? 19.766 34.656 -9.938 1 25.25 154 VAL B O 1
#

InterPro domains:
  IPR000835 MarR-type HTH domain [PF01047] (31-88)
  IPR000835 MarR-type HTH domain [PR00598] (48-64)
  IPR000835 MarR-type HTH domain [PR00598] (65-80)
  IPR000835 MarR-type HTH domain [PR00598] (84-100)
  IPR000835 MarR-type HTH domain [PR00598] (114-134)
  IPR000835 MarR-type HTH domain [PS50995] (4-136)
  IPR000835 MarR-type HTH domain [SM00347] (24-124)
  IPR023187 Transcriptional regulator MarR-type, conserved site [PS01117] (63-97)
  IPR036388 Winged helix-like DNA-binding domain superfamily [G3DSA:1.10.10.10] (1-141)
  IPR036390 Winged helix DNA-binding domain superfamily [SSF46785] (6-141)
  IPR039422 Transcription regulators MarR/SlyA-like [PTHR33164] (10-137)

Nearest PDB structures (foldseek):
  7kfq-assembly1_A  TM=8.690E-01  e=5.136E-09  Variovorax paradoxus
  3bpx-assembly1_A  TM=8.474E-01  e=1.455E-08  unclassified
  3s2w-assembly4_H  TM=8.675E-01  e=7.149E-08  Methanosarcina mazei Go1
  6c2s-assembly2_C  TM=7.952E-01  e=2.524E-08  Rhodopseudomonas palustris CGA009
  6pcp-assembly2_C  TM=7.885E-01  e=1.167E-07  Bordetella pertussis

Solvent-accessible surface area (backbone atoms only — not comparable to full-atom values): 17182 Å² total; per-residue (Å²): 131,81,74,64,82,51,56,68,55,52,46,42,50,36,42,51,43,53,51,50,42,36,45,57,55,45,53,88,70,73,65,50,72,68,54,52,48,52,52,54,50,39,75,76,43,60,58,40,43,59,70,58,49,21,61,74,71,70,50,56,60,70,59,44,50,54,51,48,51,53,37,35,74,70,45,34,34,46,76,40,66,31,90,90,43,70,90,39,48,20,40,34,76,32,80,72,31,48,67,56,50,52,50,49,51,52,43,49,48,54,43,46,54,51,28,44,61,93,56,49,73,65,56,50,50,50,49,42,53,53,46,52,51,29,36,55,34,33,56,56,51,58,74,41,84,58,68,73,80,66,71,71,79,117,131,82,73,63,80,50,56,68,57,52,46,43,50,36,43,50,42,53,52,51,41,38,45,58,55,45,54,89,71,74,65,50,71,68,54,51,49,50,52,54,50,41,76,75,44,61,57,41,44,58,69,59,49,20,63,73,70,69,50,56,60,71,58,43,50,54,52,48,49,52,38,35,75,70,44,33,33,46,77,42,66,30,91,92,42,70,90,40,50,21,40,34,77,33,79,71,30,48,67,56,50,51,48,48,50,52,44,49,48,54,45,47,52,50,28,45,62,91,56,49,73,65,55,50,51,50,50,42,52,52,45,52,50,29,36,52,35,33,54,57,51,60,73,42,83,58,70,72,80,67,73,72,75,117

Radius of gyration: 20.99 Å; Cα contacts (8 Å, |Δi|>4): 314; chains: 2; bounding box: 48×68×56 Å

Organism: Mesorhizobium plurifarium (NCBI:txid69974)

Foldseek 3Di:
DPPPPDPVVVVVVLVVVLLVQLCVQCVVVPDDSLRLLLLVVQVVPFFDWLVVSCVVSVHDSVVSVVVVVVCVVVVQKDWDADPVHRVIITIHGDPVNVVVSVSSVVSSVVSVCVVCPPPDPVNVVVVVVVVVVVVVVVVVVVVDDPDPPPPPPD/DPPPPDPVVVVVVLVVVLLVQLCVQCVVVPDDSLRLLLLVVQVVPFFDWLVVSCVVSVHDSVVSVVVVVVCVVVVQKDWDADPVHRVIITIHGDPVNVVVVVSSVVSSVVSVCVVCPPPDPVNVVVVVVVVVVVVVVVVVVVVDDPDPPPPPPD

pLDDT: mean 90.05, std 15.0, range [25.25, 98.31]

Sequence (308 aa):
MSTSPNISFVLHDVARLLRKRFEQRSRAFGLTRAQWQVLSYLSRQEGIHQNKLADLIEIMPITLARLLDKMEAGGFIERRPDPADRRVWLIYLTPKAHPLIEVMRSNGQKTRGEAFAGLSADAQQQLLQTLCLIKSNLLEACAQPAVDREKVHVMSTSPNISFVLHDVARLLRKRFEQRSRAFGLTRAQWQVLSYLSRQEGIHQNKLADLIEIMPITLARLLDKMEAGGFIERRPDPADRRVWLIYLTPKAHPLIEVMRSNGQKTRGEAFAGLSADAQQQLLQTLCLIKSNLLEACAQPAVDREKVHV